Protein AF-A0A1Z5JMY6-F1 (afdb_monomer)

Radius of gyration: 19.1 Å; Cα contacts (8 Å, |Δi|>4): 471; chains: 1; bounding box: 46×42×54 Å

Organism: Fistulifera solaris (NCBI:txid1519565)

Sequence (242 aa):
MSKSNAPPLLALIPPTDLEPHQIATTKEGVPLPTHTFLRPLRTIDELMVYENGAIVWMEEYETLVVIYRRYNTFGPLDIKYLKFFQLYLQFDEGAVGIRIFGSENGIIDSALHFANVEVSEKRKLTSIMIHYSEHLSFDASHAMHSGLLLDAFSTKRVALNAVTINNVLARVLATRPYSIVLTVPNSTMDFEAFTDHLQGRTASFGSLSLPSSLEDHDMLRLSDHLHLFESIDVTDASSEFM

Structure (mmCIF, N/CA/C/O backbone):
data_AF-A0A1Z5JMY6-F1
#
_entry.id   AF-A0A1Z5JMY6-F1
#
loop_
_atom_site.group_PDB
_atom_site.id
_atom_site.type_symbol
_atom_site.label_atom_id
_atom_site.label_alt_id
_atom_site.label_comp_id
_atom_site.label_asym_id
_atom_site.label_entity_id
_atom_site.label_seq_id
_atom_site.pdbx_PDB_ins_code
_atom_site.Cartn_x
_atom_site.Cartn_y
_atom_site.Cartn_z
_atom_site.occupancy
_atom_site.B_iso_or_equiv
_atom_site.auth_seq_id
_atom_site.auth_comp_id
_atom_site.auth_asym_id
_atom_site.auth_atom_id
_atom_site.pdbx_PDB_model_num
ATOM 1 N N . MET A 1 1 ? 19.953 -24.565 -5.235 1.00 45.81 1 MET A N 1
ATOM 2 C CA . MET A 1 1 ? 18.792 -23.820 -5.769 1.00 45.81 1 MET A CA 1
ATOM 3 C C . MET A 1 1 ? 18.187 -24.630 -6.906 1.00 45.81 1 MET A C 1
ATOM 5 O O . MET A 1 1 ? 18.819 -24.744 -7.950 1.00 45.81 1 MET A O 1
ATOM 9 N N . SER A 1 2 ? 17.035 -25.276 -6.698 1.00 43.34 2 SER A N 1
ATOM 10 C CA . SER A 1 2 ? 16.311 -25.919 -7.802 1.00 43.34 2 SER A CA 1
ATOM 11 C C . SER A 1 2 ? 15.849 -24.828 -8.764 1.00 43.34 2 SER A C 1
ATOM 13 O O . SER A 1 2 ? 15.195 -23.881 -8.325 1.00 43.34 2 SER A O 1
ATOM 15 N N . LYS A 1 3 ? 16.193 -24.931 -10.052 1.00 48.00 3 LYS A N 1
ATOM 16 C CA . LYS A 1 3 ? 15.629 -24.046 -11.076 1.00 48.00 3 LYS A CA 1
ATOM 17 C C . LYS A 1 3 ? 14.113 -24.221 -11.040 1.00 48.00 3 LYS A C 1
ATOM 19 O O . LYS A 1 3 ? 13.615 -25.312 -11.298 1.00 48.00 3 LYS A O 1
ATOM 24 N N . SER A 1 4 ? 13.403 -23.175 -10.628 1.00 59.78 4 SER A N 1
ATOM 25 C CA . SER A 1 4 ? 11.949 -23.140 -10.720 1.00 59.78 4 SER A CA 1
ATOM 26 C C . SER A 1 4 ? 11.568 -23.325 -12.189 1.00 59.78 4 SER A C 1
ATOM 28 O O . SER A 1 4 ? 12.061 -22.594 -13.042 1.00 59.78 4 SER A O 1
ATOM 30 N N . ASN A 1 5 ? 10.717 -24.309 -12.483 1.00 67.44 5 ASN A N 1
ATOM 31 C CA . ASN A 1 5 ? 10.151 -24.521 -13.820 1.00 67.44 5 ASN A CA 1
ATOM 32 C C . ASN A 1 5 ? 9.016 -23.526 -14.137 1.00 67.44 5 ASN A C 1
ATOM 34 O O . ASN A 1 5 ? 8.326 -23.684 -15.143 1.00 67.44 5 ASN A O 1
ATOM 38 N N . ALA A 1 6 ? 8.766 -22.535 -13.274 1.00 68.12 6 ALA A N 1
ATOM 39 C CA . ALA A 1 6 ? 7.771 -21.511 -13.552 1.00 68.12 6 ALA A CA 1
ATOM 40 C C . ALA A 1 6 ? 8.250 -20.604 -14.701 1.00 68.12 6 ALA A C 1
ATOM 42 O O . ALA A 1 6 ? 9.428 -20.235 -14.730 1.00 68.12 6 ALA A O 1
ATOM 43 N N . PRO A 1 7 ? 7.361 -20.219 -15.636 1.00 77.38 7 PRO A N 1
ATOM 44 C CA . PRO A 1 7 ? 7.704 -19.235 -16.653 1.00 77.38 7 PRO A CA 1
ATOM 45 C C . PRO A 1 7 ? 8.139 -17.921 -15.983 1.00 77.38 7 PRO A C 1
ATOM 47 O O . PRO A 1 7 ? 7.588 -17.572 -14.925 1.00 77.38 7 PRO A O 1
ATOM 50 N N . PRO A 1 8 ? 9.109 -17.200 -16.579 1.00 89.62 8 PRO A N 1
ATOM 51 C CA . PRO A 1 8 ? 9.603 -15.942 -16.033 1.00 89.62 8 PRO A CA 1
ATOM 52 C C . PRO A 1 8 ? 8.444 -14.966 -15.824 1.00 89.62 8 PRO A C 1
ATOM 54 O O . PRO A 1 8 ? 7.524 -14.894 -16.637 1.00 89.62 8 PRO A O 1
ATOM 57 N N . LEU A 1 9 ? 8.473 -14.252 -14.701 1.00 95.38 9 LEU A N 1
ATOM 58 C CA . LEU A 1 9 ? 7.431 -13.295 -14.342 1.00 95.38 9 LEU A CA 1
ATOM 59 C C . LEU A 1 9 ? 7.676 -11.920 -14.979 1.00 95.38 9 LEU A C 1
ATOM 61 O O . LEU A 1 9 ? 6.722 -11.261 -15.377 1.00 95.38 9 LEU A O 1
ATOM 65 N N . LEU A 1 10 ? 8.943 -11.521 -15.118 1.00 96.75 10 LEU A N 1
ATOM 66 C CA . LEU A 1 10 ? 9.349 -10.229 -15.667 1.00 96.75 10 LEU A CA 1
ATOM 67 C C . LEU A 1 10 ? 10.186 -10.398 -16.939 1.00 96.75 10 LEU A C 1
ATOM 69 O O . LEU A 1 10 ? 11.016 -11.307 -17.020 1.00 96.75 10 LEU A O 1
ATOM 73 N N . ALA A 1 11 ? 10.010 -9.484 -17.889 1.00 96.81 11 ALA A N 1
ATOM 74 C CA . ALA A 1 11 ? 10.896 -9.290 -19.035 1.00 96.81 11 ALA A CA 1
ATOM 75 C C . ALA A 1 11 ? 11.466 -7.876 -19.034 1.00 96.81 11 ALA A C 1
ATOM 77 O O . ALA A 1 11 ? 10.767 -6.928 -18.691 1.00 96.81 11 ALA A O 1
ATOM 78 N N . LEU A 1 12 ? 12.732 -7.744 -19.430 1.00 97.56 12 LEU A N 1
ATOM 79 C CA . LEU A 1 12 ? 13.377 -6.449 -19.608 1.00 97.56 12 LEU A CA 1
ATOM 80 C C . LEU A 1 12 ? 12.772 -5.729 -20.821 1.00 97.56 12 LEU A C 1
ATOM 82 O O . LEU A 1 12 ? 12.699 -6.320 -21.899 1.00 97.56 12 LEU A O 1
ATOM 86 N N . ILE A 1 13 ? 12.387 -4.466 -20.650 1.00 97.75 13 ILE A N 1
ATOM 87 C CA . ILE A 1 13 ? 11.994 -3.591 -21.757 1.00 97.75 13 ILE A CA 1
ATOM 88 C C . ILE A 1 13 ? 13.280 -3.006 -22.361 1.00 97.75 13 ILE A C 1
ATOM 90 O O . ILE A 1 13 ? 14.107 -2.475 -21.608 1.00 97.75 13 ILE A O 1
ATOM 94 N N . PRO A 1 14 ? 13.506 -3.111 -23.683 1.00 97.81 14 PRO A N 1
ATOM 95 C CA . PRO A 1 14 ? 14.660 -2.485 -24.315 1.00 97.81 14 PRO A CA 1
ATOM 96 C C . PRO A 1 14 ? 14.695 -0.978 -24.017 1.00 97.81 14 PRO A C 1
ATOM 98 O O . PRO A 1 14 ? 13.670 -0.315 -24.155 1.00 97.81 14 PRO A O 1
ATOM 101 N N . PRO A 1 15 ? 15.853 -0.391 -23.659 1.00 96.62 15 PRO A N 1
ATOM 102 C CA . PRO A 1 15 ? 15.926 1.038 -23.347 1.00 96.62 15 PRO A CA 1
ATOM 103 C C . PRO A 1 15 ? 15.479 1.967 -24.483 1.00 96.62 15 PRO A C 1
ATOM 105 O O . PRO A 1 15 ? 15.097 3.101 -24.223 1.00 96.62 15 PRO A O 1
ATOM 108 N N . THR A 1 16 ? 15.536 1.499 -25.732 1.00 97.56 16 THR A N 1
ATOM 109 C CA . THR A 1 16 ? 15.058 2.224 -26.921 1.00 97.56 16 THR A CA 1
ATOM 110 C C . THR A 1 16 ? 13.542 2.335 -27.002 1.00 97.56 16 THR A C 1
ATOM 112 O O . THR A 1 16 ? 13.050 3.181 -27.742 1.00 97.56 16 THR A O 1
ATOM 115 N N . ASP A 1 17 ? 12.831 1.487 -26.263 1.00 97.94 17 ASP A N 1
ATOM 116 C CA . ASP A 1 17 ? 11.375 1.365 -26.304 1.00 97.94 17 ASP A CA 1
ATOM 117 C C . ASP A 1 17 ? 10.731 2.047 -25.083 1.00 97.94 17 ASP A C 1
ATOM 119 O O . ASP A 1 17 ? 9.511 2.054 -24.957 1.00 97.94 17 ASP A O 1
ATOM 123 N N . LEU A 1 18 ? 11.548 2.597 -24.173 1.00 96.94 18 LEU A N 1
ATOM 124 C CA . LEU A 1 18 ? 11.087 3.294 -22.977 1.00 96.94 18 LEU A CA 1
ATOM 125 C C . LEU A 1 18 ? 10.824 4.771 -23.266 1.00 96.94 18 LEU A C 1
ATOM 127 O O . LEU A 1 18 ? 11.709 5.511 -23.703 1.00 96.94 18 LEU A O 1
ATOM 131 N N . GLU A 1 19 ? 9.633 5.224 -22.900 1.00 95.69 19 GLU A N 1
ATOM 132 C CA . GLU A 1 19 ? 9.300 6.641 -22.843 1.00 95.69 19 GLU A CA 1
ATOM 133 C C . GLU A 1 19 ? 9.954 7.311 -21.618 1.00 95.69 19 GLU A C 1
ATOM 135 O O . GLU A 1 19 ? 10.163 6.662 -20.588 1.00 95.69 19 GLU A O 1
ATOM 140 N N . PRO A 1 20 ? 10.231 8.631 -21.641 1.00 93.44 20 PRO A N 1
ATOM 141 C CA . PRO A 1 20 ? 10.943 9.314 -20.554 1.00 93.44 20 PRO A CA 1
ATOM 142 C C . PRO A 1 20 ? 10.326 9.157 -19.158 1.00 93.44 20 PRO A C 1
ATOM 144 O O . PRO A 1 20 ? 11.030 9.259 -18.157 1.00 93.44 20 PRO A O 1
ATOM 147 N N . HIS A 1 21 ? 9.012 8.952 -19.086 1.00 91.56 21 HIS A N 1
ATOM 148 C CA . HIS A 1 21 ? 8.265 8.799 -17.839 1.00 91.56 21 HIS A CA 1
ATOM 149 C C . HIS A 1 21 ? 8.317 7.363 -17.276 1.00 91.56 21 HIS A C 1
ATOM 151 O O . HIS A 1 21 ? 8.017 7.146 -16.106 1.00 91.56 21 HIS A O 1
ATOM 157 N N . GLN A 1 22 ? 8.756 6.398 -18.089 1.00 94.19 22 GLN A N 1
ATOM 158 C CA . GLN A 1 22 ? 8.929 4.989 -17.726 1.00 94.19 22 GLN A CA 1
ATOM 159 C C . GLN A 1 22 ? 10.346 4.697 -17.202 1.00 94.19 22 GLN A C 1
ATOM 161 O O . GLN A 1 22 ? 10.618 3.603 -16.716 1.00 94.19 22 GLN A O 1
ATOM 166 N N . ILE A 1 23 ? 11.266 5.664 -17.300 1.00 93.06 23 ILE A N 1
ATOM 167 C CA . ILE A 1 23 ? 12.673 5.500 -16.924 1.00 93.06 23 ILE A CA 1
ATOM 168 C C . ILE A 1 23 ? 12.879 5.952 -15.475 1.00 93.06 23 ILE A C 1
ATOM 170 O O . ILE A 1 23 ? 12.826 7.142 -15.167 1.00 93.06 23 ILE A O 1
ATOM 174 N N . ALA A 1 24 ? 13.189 5.006 -14.587 1.00 91.00 24 ALA A N 1
ATOM 175 C CA . ALA A 1 24 ? 13.742 5.321 -13.270 1.00 91.00 24 ALA A CA 1
ATOM 176 C C . ALA A 1 24 ? 15.247 5.596 -13.357 1.00 91.00 24 ALA A C 1
ATOM 178 O O . ALA A 1 24 ? 15.975 4.910 -14.079 1.00 91.00 24 ALA A O 1
ATOM 179 N N . THR A 1 25 ? 15.722 6.556 -12.563 1.00 91.00 25 THR A N 1
ATOM 180 C CA . THR A 1 25 ? 17.140 6.918 -12.478 1.00 91.00 25 THR A CA 1
ATOM 181 C C . THR A 1 25 ? 17.665 6.877 -11.044 1.00 91.00 25 THR A C 1
ATOM 183 O O . THR A 1 25 ? 16.929 7.099 -10.079 1.00 91.00 25 THR A O 1
ATOM 186 N N . THR A 1 26 ? 18.961 6.599 -10.888 1.00 87.56 26 THR A N 1
ATOM 187 C CA . THR A 1 26 ? 19.670 6.848 -9.623 1.00 87.56 26 THR A CA 1
ATOM 188 C C . THR A 1 26 ? 19.821 8.354 -9.380 1.00 87.56 26 THR A C 1
ATOM 190 O O . THR A 1 26 ? 19.582 9.157 -10.281 1.00 87.56 26 THR A O 1
ATOM 193 N N . LYS A 1 27 ? 20.281 8.753 -8.187 1.00 84.38 27 LYS A N 1
ATOM 194 C CA . LYS A 1 27 ? 20.602 10.162 -7.878 1.00 84.38 27 LYS A CA 1
ATOM 195 C C . LYS A 1 27 ? 21.640 10.786 -8.803 1.00 84.38 27 LYS A C 1
ATOM 197 O O . LYS A 1 27 ? 21.654 11.996 -8.991 1.00 84.38 27 LYS A O 1
ATOM 202 N N . GLU A 1 28 ? 22.524 9.970 -9.357 1.00 87.44 28 GLU A N 1
ATOM 203 C CA . GLU A 1 28 ? 23.550 10.384 -10.311 1.00 87.44 28 GLU A CA 1
ATOM 204 C C . GLU A 1 28 ? 22.998 10.482 -11.745 1.00 87.44 28 GLU A C 1
ATOM 206 O O . GLU A 1 28 ? 23.751 10.758 -12.676 1.00 87.44 28 GLU A O 1
ATOM 211 N N . GLY A 1 29 ? 21.695 10.241 -11.938 1.00 89.00 29 GLY A N 1
ATOM 212 C CA . GLY A 1 29 ? 21.025 10.278 -13.235 1.00 89.00 29 GLY A CA 1
ATOM 213 C C . GLY A 1 29 ? 21.232 9.021 -14.081 1.00 89.00 29 GLY A C 1
ATOM 214 O O . GLY A 1 29 ? 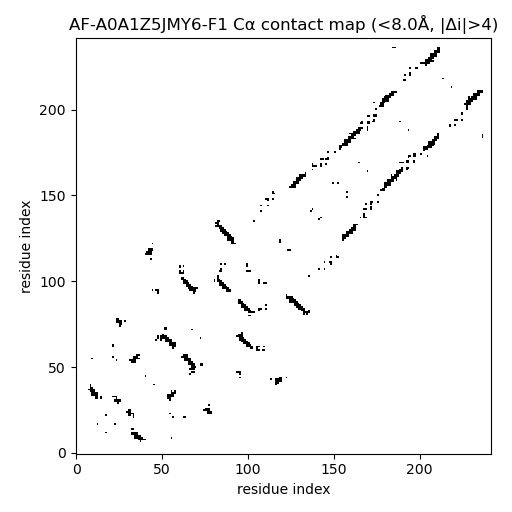20.965 9.051 -15.280 1.00 89.00 29 GLY A O 1
ATOM 215 N N . VAL A 1 30 ? 21.715 7.916 -13.499 1.00 91.12 30 VAL A N 1
ATOM 216 C CA . VAL A 1 30 ? 21.947 6.667 -14.240 1.00 91.12 30 VAL A CA 1
ATOM 217 C C . VAL A 1 30 ? 20.618 5.926 -14.430 1.00 91.12 30 VAL A C 1
ATOM 219 O O . VAL A 1 30 ? 19.978 5.607 -13.426 1.00 91.12 30 VAL A O 1
ATOM 222 N N . PRO A 1 31 ? 20.195 5.614 -15.673 1.00 92.88 31 PRO A N 1
ATOM 223 C CA . PRO A 1 31 ? 18.983 4.838 -15.925 1.00 92.88 31 PRO A CA 1
ATOM 224 C C . PRO A 1 31 ? 19.066 3.432 -15.338 1.00 92.88 31 PRO A C 1
ATOM 226 O O . PRO A 1 31 ? 20.079 2.742 -15.479 1.00 92.88 31 PRO A O 1
ATOM 229 N N . LEU A 1 32 ? 17.978 2.991 -14.715 1.00 92.81 32 LEU A N 1
ATOM 230 C CA . LEU A 1 32 ? 17.850 1.656 -14.149 1.00 92.81 32 LEU A CA 1
ATOM 231 C C . LEU A 1 32 ? 17.035 0.733 -15.076 1.00 92.81 32 LEU A C 1
ATOM 233 O O . LEU A 1 32 ? 16.112 1.196 -15.754 1.00 92.81 32 LEU A O 1
ATOM 237 N N . PRO A 1 33 ? 17.338 -0.581 -15.109 1.00 95.50 33 PRO A N 1
ATOM 238 C CA . PRO A 1 33 ? 16.597 -1.540 -15.925 1.00 95.50 33 PRO A CA 1
ATOM 239 C C . PRO A 1 33 ? 15.107 -1.583 -15.563 1.00 95.50 33 PRO A C 1
ATOM 241 O O . PRO A 1 33 ? 14.750 -1.888 -14.423 1.00 95.50 33 PRO A O 1
ATOM 244 N N . THR A 1 34 ? 14.249 -1.325 -16.549 1.00 96.50 34 THR A N 1
ATOM 245 C CA . THR A 1 34 ? 12.787 -1.337 -16.397 1.00 96.50 34 THR A CA 1
ATOM 246 C C . THR A 1 34 ? 12.204 -2.576 -17.065 1.00 96.50 34 THR A C 1
ATOM 248 O O . THR A 1 34 ? 12.619 -2.969 -18.154 1.00 96.50 34 THR A O 1
ATOM 251 N N . HIS A 1 35 ? 11.262 -3.220 -16.388 1.00 97.81 35 HIS A N 1
ATOM 252 C CA . HIS A 1 35 ? 10.681 -4.492 -16.794 1.00 97.81 35 HIS A CA 1
ATOM 253 C C . HIS A 1 35 ? 9.181 -4.356 -17.047 1.00 97.81 35 HIS A C 1
ATOM 255 O O . HIS A 1 35 ? 8.559 -3.384 -16.638 1.00 97.81 35 HIS A O 1
ATOM 261 N N . THR A 1 36 ? 8.589 -5.373 -17.657 1.00 97.69 36 THR A N 1
ATOM 262 C CA . THR A 1 36 ? 7.138 -5.568 -17.723 1.00 97.69 36 THR A CA 1
ATOM 263 C C . THR A 1 36 ? 6.775 -6.962 -17.216 1.00 97.69 36 THR A C 1
ATOM 265 O O . THR A 1 36 ? 7.606 -7.878 -17.250 1.00 97.69 36 THR A O 1
ATOM 268 N N . PHE A 1 37 ? 5.543 -7.136 -16.742 1.00 97.06 37 PHE A N 1
ATOM 269 C CA . PHE A 1 37 ? 5.018 -8.450 -16.388 1.00 97.06 37 PHE A CA 1
ATOM 270 C C . PHE A 1 37 ? 4.721 -9.264 -17.652 1.00 97.06 37 PHE A C 1
ATOM 272 O O . PHE A 1 37 ? 3.954 -8.851 -18.514 1.00 97.06 37 PHE A O 1
ATOM 279 N N . LEU A 1 38 ? 5.288 -10.468 -17.746 1.00 96.94 38 LEU A N 1
ATOM 280 C CA . LEU A 1 38 ? 4.997 -11.414 -18.834 1.00 96.94 38 LEU A CA 1
ATOM 281 C C . LEU A 1 38 ? 3.668 -12.154 -18.645 1.00 96.94 38 LEU A C 1
ATOM 283 O O . LEU A 1 38 ? 3.163 -12.797 -19.564 1.00 96.94 38 LEU A O 1
ATOM 287 N N . ARG A 1 39 ? 3.143 -12.128 -17.421 1.00 95.38 39 ARG A N 1
ATOM 288 C CA . ARG A 1 39 ? 1.895 -12.764 -17.008 1.00 95.38 39 ARG A CA 1
ATOM 289 C C . ARG A 1 39 ? 1.384 -12.115 -15.719 1.00 95.38 39 ARG A C 1
ATOM 291 O O . ARG A 1 39 ? 2.199 -11.566 -14.977 1.00 95.38 39 ARG A O 1
ATOM 298 N N . PRO A 1 40 ? 0.090 -12.271 -15.395 1.00 95.25 40 PRO A N 1
ATOM 299 C CA . PRO A 1 40 ? -0.425 -11.901 -14.084 1.00 95.25 40 PRO A CA 1
ATOM 300 C C . PRO A 1 40 ? 0.311 -12.619 -12.945 1.00 95.25 40 PRO A C 1
ATOM 302 O O . PRO A 1 40 ? 0.762 -13.771 -13.088 1.00 95.25 40 PRO A O 1
ATOM 305 N N . LEU A 1 41 ? 0.399 -11.935 -11.805 1.00 95.19 41 LEU A N 1
ATOM 306 C CA . LEU A 1 41 ? 0.820 -12.538 -10.547 1.00 95.19 41 LEU A CA 1
ATOM 307 C C . LEU A 1 41 ? -0.203 -13.583 -10.124 1.00 95.19 41 LEU A C 1
ATOM 309 O O . LEU A 1 41 ? -1.406 -13.338 -10.149 1.00 95.19 41 LEU A O 1
ATOM 313 N N . ARG A 1 42 ? 0.282 -14.761 -9.743 1.00 94.88 42 ARG A N 1
ATOM 314 C CA . ARG A 1 42 ? -0.564 -15.793 -9.137 1.00 94.88 42 ARG A CA 1
ATOM 315 C C . ARG A 1 42 ? -0.643 -15.586 -7.643 1.00 94.88 42 ARG A C 1
ATOM 317 O O . ARG A 1 42 ? -1.711 -15.713 -7.066 1.00 94.88 42 ARG A O 1
ATOM 324 N N . THR A 1 43 ? 0.505 -15.288 -7.045 1.00 95.62 43 THR A N 1
ATOM 325 C CA . THR A 1 43 ? 0.606 -14.992 -5.627 1.00 95.62 43 THR A CA 1
ATOM 326 C C . THR A 1 43 ? 1.607 -13.872 -5.393 1.00 95.62 43 THR A C 1
ATOM 328 O O . THR A 1 43 ? 2.569 -13.697 -6.146 1.00 95.62 43 THR A O 1
ATOM 331 N N . ILE A 1 44 ? 1.390 -13.090 -4.342 1.00 94.44 44 ILE A N 1
ATOM 332 C CA . ILE A 1 44 ? 2.191 -11.897 -4.073 1.00 94.44 44 ILE A CA 1
ATOM 333 C C . ILE A 1 44 ? 3.628 -12.253 -3.668 1.00 94.44 44 ILE A C 1
ATOM 335 O O . ILE A 1 44 ? 4.568 -11.500 -3.912 1.00 94.44 44 ILE A O 1
ATOM 339 N N . ASP A 1 45 ? 3.831 -13.450 -3.116 1.00 92.50 45 ASP A N 1
ATOM 340 C CA . ASP A 1 45 ? 5.144 -13.970 -2.749 1.00 92.50 45 ASP A CA 1
ATOM 341 C C . ASP A 1 45 ? 5.990 -14.429 -3.948 1.00 92.50 45 ASP A C 1
ATOM 343 O O . ASP A 1 45 ? 7.194 -14.643 -3.783 1.00 92.50 45 ASP A O 1
ATOM 347 N N . GLU A 1 46 ? 5.433 -14.483 -5.168 1.00 94.56 46 GLU A N 1
ATOM 348 C CA . GLU A 1 46 ? 6.241 -14.610 -6.392 1.00 94.56 46 GLU A CA 1
ATOM 349 C C . GLU A 1 46 ? 7.240 -13.450 -6.532 1.00 94.56 46 GLU A C 1
ATOM 351 O O . GLU A 1 46 ? 8.298 -13.616 -7.139 1.00 94.56 46 GLU A O 1
ATOM 356 N N . LEU A 1 47 ? 6.950 -12.295 -5.922 1.00 94.56 47 LEU A N 1
ATOM 357 C CA . LEU A 1 47 ? 7.819 -11.121 -5.939 1.00 94.56 47 LEU A CA 1
ATOM 358 C C . LEU A 1 47 ? 9.062 -11.257 -5.050 1.00 94.56 47 LEU A C 1
ATOM 360 O O . LEU A 1 47 ? 10.032 -10.522 -5.233 1.00 94.56 47 LEU A O 1
ATOM 364 N N . MET A 1 48 ? 9.087 -12.214 -4.119 1.00 91.12 48 MET A N 1
ATOM 365 C CA . MET A 1 48 ? 10.195 -12.364 -3.165 1.00 91.12 48 MET A CA 1
ATOM 366 C C . MET A 1 48 ? 11.520 -12.768 -3.817 1.00 91.12 48 MET A C 1
ATOM 368 O O . MET A 1 48 ? 12.573 -12.589 -3.209 1.00 91.12 48 MET A O 1
ATOM 372 N N . VAL A 1 49 ? 11.489 -13.304 -5.041 1.00 90.44 49 VAL A N 1
ATOM 373 C CA . VAL A 1 49 ? 12.701 -13.684 -5.787 1.00 90.44 49 VAL A CA 1
ATOM 374 C C . VAL A 1 49 ? 13.513 -12.471 -6.253 1.00 90.44 49 VAL A C 1
ATOM 376 O O . VAL A 1 49 ? 14.696 -12.610 -6.560 1.00 90.44 49 VAL A O 1
ATOM 379 N N . TYR A 1 50 ? 12.908 -11.281 -6.286 1.00 89.69 50 TYR A N 1
ATOM 380 C CA . TYR A 1 50 ? 13.554 -10.033 -6.693 1.00 89.69 50 TYR A CA 1
ATOM 381 C C . TYR A 1 50 ? 14.221 -9.351 -5.495 1.00 89.69 50 TYR A C 1
ATOM 383 O O . TYR A 1 50 ? 13.880 -8.236 -5.109 1.00 89.69 50 TYR A O 1
ATOM 391 N N . GLU A 1 51 ? 15.182 -10.041 -4.876 1.00 80.31 51 GLU A N 1
ATOM 392 C CA . GLU A 1 51 ? 15.827 -9.584 -3.636 1.00 80.31 51 GLU A CA 1
ATOM 393 C C . GLU A 1 51 ? 16.596 -8.272 -3.803 1.00 80.31 51 GLU A C 1
ATOM 395 O O . GLU A 1 51 ? 16.534 -7.419 -2.923 1.00 80.31 51 GLU A O 1
ATOM 400 N N . ASN A 1 52 ? 17.257 -8.099 -4.952 1.00 80.62 52 ASN A N 1
ATOM 401 C CA . ASN A 1 52 ? 17.951 -6.862 -5.347 1.00 80.62 52 ASN A CA 1
ATOM 402 C C . ASN A 1 52 ? 16.990 -5.804 -5.911 1.00 80.62 52 ASN A C 1
ATOM 404 O O . ASN A 1 52 ? 17.417 -4.775 -6.428 1.00 80.62 52 ASN A O 1
ATOM 408 N N . GLY A 1 53 ? 15.698 -6.105 -5.822 1.00 89.31 53 GLY A N 1
ATOM 409 C CA . GLY A 1 53 ? 14.594 -5.350 -6.348 1.00 89.31 53 GLY A CA 1
ATOM 410 C C . GLY A 1 53 ? 14.422 -5.432 -7.862 1.00 89.31 53 GLY A C 1
ATOM 411 O O . GLY A 1 53 ? 15.268 -5.941 -8.598 1.00 89.31 53 GLY A O 1
ATOM 412 N N . ALA A 1 54 ? 13.285 -4.925 -8.324 1.00 94.12 54 ALA A N 1
ATOM 413 C CA . ALA A 1 54 ? 12.961 -4.772 -9.734 1.00 94.12 54 ALA A CA 1
ATOM 414 C C . ALA A 1 54 ? 12.145 -3.496 -9.944 1.00 94.12 54 ALA A C 1
ATOM 416 O O . ALA A 1 54 ? 11.320 -3.141 -9.105 1.00 94.12 54 ALA A O 1
ATOM 417 N N . ILE A 1 55 ? 12.364 -2.831 -11.075 1.00 95.44 55 ILE A N 1
ATOM 418 C CA . ILE A 1 55 ? 11.513 -1.737 -11.543 1.00 95.44 55 ILE A CA 1
ATOM 419 C C . ILE A 1 55 ? 10.637 -2.295 -12.653 1.00 95.44 55 ILE A C 1
ATOM 421 O O . ILE A 1 55 ? 11.152 -2.891 -13.601 1.00 95.44 55 ILE A O 1
ATOM 425 N N . VAL A 1 56 ? 9.329 -2.124 -12.516 1.00 97.31 56 VAL A N 1
ATOM 426 C CA . VAL A 1 56 ? 8.314 -2.664 -13.413 1.00 97.31 56 VAL A CA 1
ATOM 427 C C . VAL A 1 56 ? 7.413 -1.532 -13.878 1.00 97.31 56 VAL A C 1
ATOM 429 O O . VAL A 1 56 ? 6.841 -0.818 -13.063 1.00 97.31 56 VAL A O 1
ATOM 432 N N . TRP A 1 57 ? 7.278 -1.378 -15.185 1.00 97.62 57 TRP A N 1
ATOM 433 C CA . TRP A 1 57 ? 6.273 -0.524 -15.789 1.00 97.62 57 TRP A CA 1
ATOM 434 C C . TRP A 1 57 ? 4.962 -1.304 -15.942 1.00 97.62 57 TRP A C 1
ATOM 436 O O . TRP A 1 57 ? 4.937 -2.388 -16.536 1.00 97.62 57 TRP A O 1
ATOM 446 N N . MET A 1 58 ? 3.881 -0.765 -15.382 1.00 97.38 58 MET A N 1
ATOM 447 C CA . MET A 1 58 ? 2.530 -1.310 -15.487 1.00 97.38 58 MET A CA 1
ATOM 448 C C . MET A 1 58 ? 1.718 -0.454 -16.455 1.00 97.38 58 MET A C 1
ATOM 450 O O . MET A 1 58 ? 1.134 0.549 -16.052 1.00 97.38 58 MET A O 1
ATOM 454 N N . GLU A 1 59 ? 1.684 -0.879 -17.720 1.00 96.44 59 GLU A N 1
ATOM 455 C CA . GLU A 1 59 ? 1.017 -0.171 -18.823 1.00 96.44 59 GLU A CA 1
ATOM 456 C C . GLU A 1 59 ? -0.453 0.154 -18.519 1.00 96.44 59 GLU A C 1
ATOM 458 O O . GLU A 1 59 ? -0.878 1.285 -18.706 1.00 96.44 59 GLU A O 1
ATOM 463 N N . GLU A 1 60 ? -1.212 -0.812 -17.987 1.00 96.50 60 GLU A N 1
ATOM 464 C CA . GLU A 1 60 ? -2.653 -0.669 -17.710 1.00 96.50 60 GLU A CA 1
ATOM 465 C C . GLU A 1 60 ? -2.980 0.494 -16.762 1.00 96.50 60 GLU A C 1
ATOM 467 O O . GLU A 1 60 ? -4.022 1.129 -16.900 1.00 96.50 60 GLU A O 1
ATOM 472 N N . TYR A 1 61 ? -2.081 0.779 -15.819 1.00 95.88 61 TYR A N 1
ATOM 473 C CA . TYR A 1 61 ? -2.270 1.805 -14.791 1.00 95.88 61 TYR A CA 1
ATOM 474 C C . TYR A 1 61 ? -1.373 3.029 -15.011 1.00 95.88 61 TYR A C 1
ATOM 476 O O . TYR A 1 61 ? -1.394 3.955 -14.203 1.00 95.88 61 TYR A O 1
ATOM 484 N N . GLU A 1 62 ? -0.546 3.014 -16.062 1.00 95.62 62 GLU A N 1
ATOM 485 C CA . GLU A 1 62 ? 0.493 4.013 -16.333 1.00 95.62 62 GLU A CA 1
ATOM 486 C C . GLU A 1 62 ? 1.367 4.308 -15.097 1.00 95.62 62 GLU A C 1
ATOM 488 O O . GLU A 1 62 ? 1.629 5.462 -14.739 1.00 95.62 62 GLU A O 1
ATOM 493 N N . THR A 1 63 ? 1.805 3.251 -14.403 1.00 95.81 63 THR A N 1
ATOM 494 C CA . THR A 1 63 ? 2.612 3.379 -13.179 1.00 95.81 63 THR A CA 1
ATOM 495 C C . THR A 1 63 ? 3.966 2.702 -13.272 1.00 95.81 63 THR A C 1
ATOM 497 O O . THR A 1 63 ? 4.141 1.656 -13.899 1.00 95.81 63 THR A O 1
ATOM 500 N N . LEU A 1 64 ? 4.929 3.285 -12.562 1.00 96.00 64 LEU A N 1
ATOM 501 C CA . LEU A 1 64 ? 6.232 2.693 -12.320 1.00 96.00 64 LEU A CA 1
ATOM 502 C C . LEU A 1 64 ? 6.253 2.083 -10.916 1.00 96.00 64 LEU A C 1
ATOM 504 O O . LEU A 1 64 ? 6.046 2.774 -9.919 1.00 96.00 64 LEU A O 1
ATOM 508 N N . VAL A 1 65 ? 6.515 0.785 -10.832 1.00 95.81 65 VAL A N 1
ATOM 509 C CA . VAL A 1 65 ? 6.480 0.008 -9.594 1.00 95.81 65 VAL A CA 1
ATOM 510 C C . VAL A 1 65 ? 7.869 -0.499 -9.251 1.00 95.81 65 VAL A C 1
ATOM 512 O O . VAL A 1 65 ? 8.523 -1.174 -10.037 1.00 95.81 65 VAL A O 1
ATOM 515 N N . VAL A 1 66 ? 8.311 -0.202 -8.039 1.00 94.12 66 VAL A N 1
ATOM 516 C CA . VAL A 1 66 ? 9.576 -0.654 -7.474 1.00 94.12 66 VAL A CA 1
ATOM 517 C C . VAL A 1 66 ? 9.285 -1.748 -6.460 1.00 94.12 66 VAL A C 1
ATOM 519 O O . VAL A 1 66 ? 8.686 -1.503 -5.415 1.00 94.12 66 VAL A O 1
ATOM 522 N N . ILE A 1 67 ? 9.737 -2.954 -6.765 1.00 94.56 67 ILE A N 1
ATOM 523 C CA . ILE A 1 67 ? 9.605 -4.144 -5.925 1.00 94.56 67 ILE A CA 1
ATOM 524 C C . ILE A 1 67 ? 10.925 -4.339 -5.190 1.00 94.56 67 ILE A C 1
ATOM 526 O O . ILE A 1 67 ? 11.980 -4.211 -5.806 1.00 94.56 67 ILE A O 1
ATOM 530 N N . TYR A 1 68 ? 10.897 -4.648 -3.897 1.00 90.50 68 TYR A N 1
ATOM 531 C CA . TYR A 1 68 ? 12.100 -4.867 -3.097 1.00 90.50 68 TYR A CA 1
ATOM 532 C C . TYR A 1 68 ? 11.841 -5.765 -1.884 1.00 90.50 68 TYR A C 1
ATOM 534 O O . TYR A 1 68 ? 10.726 -5.839 -1.384 1.00 90.50 68 TYR A O 1
ATOM 542 N N . ARG A 1 69 ? 12.870 -6.449 -1.366 1.00 83.88 69 ARG A N 1
ATOM 543 C CA . ARG A 1 69 ? 12.724 -7.354 -0.204 1.00 83.88 69 ARG A CA 1
ATOM 544 C C . ARG A 1 69 ? 13.003 -6.683 1.143 1.00 83.88 69 ARG A C 1
ATOM 546 O O . ARG A 1 69 ? 12.439 -7.075 2.159 1.00 83.88 69 ARG A O 1
ATOM 553 N N . ARG A 1 70 ? 13.908 -5.704 1.173 1.00 71.25 70 ARG A N 1
ATOM 554 C CA . ARG A 1 70 ? 14.313 -4.982 2.390 1.00 71.25 70 ARG A CA 1
ATOM 555 C C . ARG A 1 70 ? 14.260 -3.489 2.148 1.00 71.25 70 ARG A C 1
ATOM 557 O O . ARG A 1 70 ? 14.595 -3.048 1.049 1.00 71.25 70 ARG A O 1
ATOM 564 N N . TYR A 1 71 ? 13.897 -2.727 3.179 1.00 62.91 71 TYR A N 1
ATOM 565 C CA . TYR A 1 71 ? 14.021 -1.274 3.145 1.00 62.91 71 TYR A CA 1
ATOM 566 C C . TYR A 1 71 ? 15.391 -0.886 2.570 1.00 62.91 71 TYR A C 1
ATOM 568 O O . TYR A 1 71 ? 16.422 -1.413 2.986 1.00 62.91 71 TYR A O 1
ATOM 576 N N . ASN A 1 72 ? 15.375 0.041 1.607 1.00 58.25 72 ASN A N 1
ATOM 577 C CA . ASN A 1 72 ? 16.561 0.716 1.075 1.00 58.25 72 ASN A CA 1
ATOM 578 C C . ASN A 1 72 ? 17.411 -0.030 0.019 1.00 58.25 72 ASN A C 1
ATOM 580 O O . ASN A 1 72 ? 18.558 0.352 -0.202 1.00 58.25 72 ASN A O 1
ATOM 584 N N . THR A 1 73 ? 16.885 -1.045 -0.681 1.00 58.56 73 THR A N 1
ATOM 585 C CA . THR A 1 73 ? 17.691 -1.790 -1.682 1.00 58.56 73 THR A CA 1
ATOM 586 C C . THR A 1 73 ? 18.121 -0.953 -2.891 1.00 58.56 73 THR A C 1
ATOM 588 O O . THR A 1 73 ? 19.167 -1.223 -3.468 1.00 58.56 73 THR A O 1
ATOM 591 N N . PHE A 1 74 ? 17.362 0.087 -3.243 1.00 57.09 74 PHE A N 1
ATOM 592 C CA . PHE A 1 74 ? 17.666 0.957 -4.386 1.00 57.09 74 PHE A CA 1
ATOM 593 C C . PHE A 1 74 ? 18.343 2.281 -4.023 1.00 57.09 74 PHE A C 1
ATOM 595 O O . PHE A 1 74 ? 18.553 3.127 -4.890 1.00 57.09 74 PHE A O 1
ATOM 602 N N . GLY A 1 75 ? 18.672 2.490 -2.746 1.00 60.03 75 GLY A N 1
ATOM 603 C CA . GLY A 1 75 ? 18.930 3.838 -2.262 1.00 60.03 75 GLY A CA 1
ATOM 604 C C . GLY A 1 75 ? 17.749 4.780 -2.567 1.00 60.03 75 GLY A C 1
ATOM 605 O O . GLY A 1 75 ? 16.655 4.353 -2.952 1.00 60.03 75 GLY A O 1
ATOM 606 N N . PRO A 1 76 ? 17.927 6.085 -2.359 1.00 61.41 76 PRO A N 1
ATOM 607 C CA . PRO A 1 76 ? 16.938 7.072 -2.761 1.00 61.41 76 PRO A CA 1
ATOM 608 C C . PRO A 1 76 ? 16.910 7.162 -4.293 1.00 61.41 76 PRO A C 1
ATOM 610 O O . PRO A 1 76 ? 17.850 7.661 -4.901 1.00 61.41 76 PRO A O 1
ATOM 613 N N . LEU A 1 77 ? 15.844 6.656 -4.906 1.00 70.31 77 LEU A N 1
ATOM 614 C CA . LEU A 1 77 ? 15.611 6.795 -6.340 1.00 70.31 77 LEU A CA 1
ATOM 615 C C . LEU A 1 77 ? 15.293 8.259 -6.660 1.00 70.31 77 LEU A C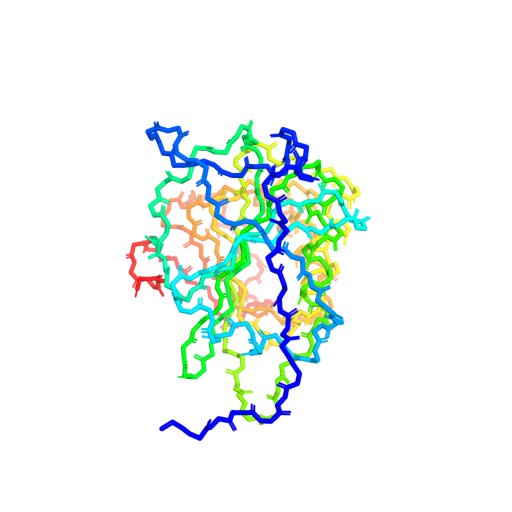 1
ATOM 617 O O . LEU A 1 77 ? 14.456 8.861 -5.985 1.00 70.31 77 LEU A O 1
ATOM 621 N N . ASP A 1 78 ? 15.952 8.818 -7.675 1.00 68.88 78 ASP A N 1
ATOM 622 C CA . ASP A 1 78 ? 15.563 10.111 -8.234 1.00 68.88 78 ASP A CA 1
ATOM 623 C C . ASP A 1 78 ? 14.486 9.847 -9.278 1.00 68.88 78 ASP A C 1
ATOM 625 O O . ASP A 1 78 ? 14.750 9.611 -10.458 1.00 68.88 78 ASP A O 1
ATOM 629 N N . ILE A 1 79 ? 13.257 9.748 -8.788 1.00 64.31 79 ILE A N 1
ATOM 630 C CA . ILE A 1 79 ? 12.080 9.587 -9.621 1.00 64.31 79 ILE A CA 1
ATOM 631 C C . ILE A 1 79 ? 11.385 10.942 -9.636 1.00 64.31 79 ILE A C 1
ATOM 633 O O . ILE A 1 79 ? 11.040 11.481 -8.589 1.00 64.31 79 ILE A O 1
ATOM 637 N N . LYS A 1 80 ? 11.138 11.480 -10.837 1.00 62.03 80 LYS A N 1
ATOM 638 C CA . LYS A 1 80 ? 10.478 12.786 -11.039 1.00 62.03 80 LYS A CA 1
ATOM 639 C C . LYS A 1 80 ? 9.077 12.887 -10.411 1.00 62.03 80 LYS A C 1
ATOM 641 O O . LYS A 1 80 ? 8.508 13.975 -10.354 1.00 62.03 80 LYS A O 1
ATOM 646 N N . TYR A 1 81 ? 8.512 11.771 -9.958 1.00 62.38 81 TYR A N 1
ATOM 647 C CA . TYR A 1 81 ? 7.241 11.711 -9.251 1.00 62.38 81 TYR A CA 1
ATOM 648 C C . TYR A 1 81 ? 7.432 12.009 -7.761 1.00 62.38 81 TYR A C 1
ATOM 650 O O . TYR A 1 81 ? 7.979 11.205 -7.012 1.00 62.38 81 TYR A O 1
ATOM 658 N N . LEU A 1 82 ? 6.908 13.158 -7.324 1.00 67.75 82 LEU A N 1
ATOM 659 C CA . LEU A 1 82 ? 6.851 13.542 -5.906 1.00 67.75 82 LEU A CA 1
ATOM 660 C C . LEU A 1 82 ? 5.841 12.707 -5.101 1.00 67.75 82 LEU A C 1
ATOM 662 O O . LEU A 1 82 ? 5.904 12.686 -3.873 1.00 67.75 82 LEU A O 1
ATOM 666 N N . LYS A 1 83 ? 4.899 12.042 -5.782 1.00 84.00 83 LYS A N 1
ATOM 667 C CA . LYS A 1 83 ? 3.838 11.250 -5.158 1.00 84.00 83 LYS A CA 1
ATOM 668 C C . LYS A 1 83 ? 4.120 9.767 -5.312 1.00 84.00 83 LYS A C 1
ATOM 670 O O . LYS A 1 83 ? 4.431 9.302 -6.409 1.00 84.00 83 LYS A O 1
ATOM 675 N N . PHE A 1 84 ? 3.984 9.037 -4.214 1.00 88.88 84 PHE A N 1
ATOM 676 C CA . PHE A 1 84 ? 4.088 7.589 -4.225 1.00 88.88 84 PHE A CA 1
ATOM 677 C C . PHE A 1 84 ? 3.207 6.952 -3.158 1.00 88.88 84 PHE A C 1
ATOM 679 O O . PHE A 1 84 ? 2.935 7.533 -2.106 1.00 88.88 84 PHE A O 1
ATOM 686 N N . PHE A 1 85 ? 2.823 5.715 -3.432 1.00 90.88 85 PHE A N 1
ATOM 687 C CA . PHE A 1 85 ? 2.245 4.798 -2.463 1.00 90.88 85 PHE A CA 1
ATOM 688 C C . PHE A 1 85 ? 3.242 3.688 -2.185 1.00 90.88 85 PHE A C 1
ATOM 690 O O . PHE A 1 85 ? 3.974 3.260 -3.078 1.00 90.88 85 PHE A O 1
ATOM 697 N N . GLN A 1 86 ? 3.288 3.208 -0.954 1.00 91.56 86 GLN A N 1
ATOM 698 C CA . GLN A 1 86 ? 4.119 2.080 -0.593 1.00 91.56 86 GLN A CA 1
ATOM 699 C C . GLN A 1 86 ? 3.316 1.070 0.218 1.00 91.56 86 GLN A C 1
ATOM 701 O O . GLN A 1 86 ? 2.721 1.403 1.239 1.00 91.56 86 GLN A O 1
ATOM 706 N N . LEU A 1 87 ? 3.373 -0.177 -0.232 1.00 92.50 87 LEU A N 1
ATOM 707 C CA . LEU A 1 87 ? 2.845 -1.351 0.436 1.00 92.50 87 LEU A CA 1
ATOM 708 C C . LEU A 1 87 ? 4.015 -2.225 0.870 1.00 92.50 87 LEU A C 1
ATOM 710 O O . LEU A 1 87 ? 4.844 -2.616 0.052 1.00 92.50 87 LEU A O 1
ATOM 714 N N . TYR A 1 88 ? 4.094 -2.539 2.152 1.00 92.31 88 TYR A N 1
ATOM 715 C CA . TYR A 1 88 ? 5.079 -3.460 2.694 1.00 92.31 88 TYR A CA 1
ATOM 716 C C . TYR A 1 88 ? 4.359 -4.630 3.353 1.00 92.31 88 TYR A C 1
ATOM 718 O O . TYR A 1 88 ? 3.616 -4.458 4.315 1.00 92.31 88 TYR A O 1
ATOM 726 N N . LEU A 1 89 ? 4.562 -5.818 2.798 1.00 92.69 89 LEU A N 1
ATOM 727 C CA . LEU A 1 89 ? 3.909 -7.062 3.174 1.00 92.69 89 LEU A CA 1
ATOM 728 C C . LEU A 1 89 ? 4.915 -7.927 3.927 1.00 92.69 89 LEU A C 1
ATOM 730 O O . LEU A 1 89 ? 5.903 -8.380 3.344 1.00 92.69 89 LEU A O 1
ATOM 734 N N . GLN A 1 90 ? 4.671 -8.159 5.213 1.00 92.12 90 GLN A N 1
ATOM 735 C CA . GLN A 1 90 ? 5.526 -8.983 6.058 1.00 92.12 90 GLN A CA 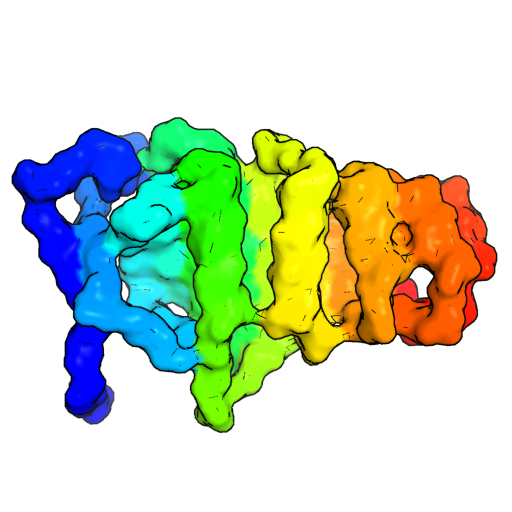1
ATOM 736 C C . GLN A 1 90 ? 4.990 -10.413 6.119 1.00 92.12 90 GLN A C 1
ATOM 738 O O . GLN A 1 90 ? 3.846 -10.656 6.497 1.00 92.12 90 GLN A O 1
ATOM 743 N N . PHE A 1 91 ? 5.844 -11.374 5.801 1.00 91.56 91 PHE A N 1
ATOM 744 C CA . PHE A 1 91 ? 5.569 -12.799 5.928 1.00 91.56 91 PHE A CA 1
ATOM 745 C C . PHE A 1 91 ? 6.339 -13.379 7.117 1.00 91.56 91 PHE A C 1
ATOM 747 O O . PHE A 1 91 ? 7.244 -12.750 7.675 1.00 91.56 91 PHE A O 1
ATOM 754 N N . ASP A 1 92 ? 5.985 -14.602 7.490 1.00 91.50 92 ASP A N 1
ATOM 755 C CA . ASP A 1 92 ? 6.775 -15.455 8.382 1.00 91.50 92 ASP A CA 1
ATOM 756 C C . ASP A 1 92 ? 8.248 -15.576 7.950 1.00 91.50 92 ASP A C 1
ATOM 758 O O . ASP A 1 92 ? 9.144 -15.512 8.789 1.00 91.50 92 ASP A O 1
ATOM 762 N N . GLU A 1 93 ? 8.512 -15.679 6.645 1.00 88.69 93 GLU A N 1
ATOM 763 C CA . GLU A 1 93 ? 9.857 -15.879 6.092 1.00 88.69 93 GLU A CA 1
ATOM 764 C C . GLU A 1 93 ? 10.305 -14.779 5.112 1.00 88.69 93 GLU A C 1
ATOM 766 O O . GLU A 1 93 ? 10.788 -15.040 4.003 1.00 88.69 93 GLU A O 1
ATOM 771 N N . GLY A 1 94 ? 10.190 -13.519 5.525 1.00 90.62 94 GLY A N 1
ATOM 772 C CA . GLY A 1 94 ? 10.693 -12.357 4.786 1.00 90.62 94 GLY A CA 1
ATOM 773 C C . GLY A 1 94 ? 9.604 -11.337 4.493 1.00 90.62 94 GLY A C 1
ATOM 774 O O . GLY A 1 94 ? 8.550 -11.363 5.111 1.00 90.62 94 GLY A O 1
ATOM 775 N N . ALA A 1 95 ? 9.863 -10.428 3.560 1.00 92.31 95 ALA A N 1
ATOM 776 C CA . ALA A 1 95 ? 8.923 -9.369 3.224 1.00 92.31 95 ALA A CA 1
ATOM 777 C C . ALA A 1 95 ? 8.977 -9.007 1.741 1.00 92.31 95 ALA A C 1
ATOM 779 O O . ALA A 1 95 ? 9.961 -9.299 1.056 1.00 92.31 95 ALA A O 1
ATOM 780 N N . VAL A 1 96 ? 7.917 -8.357 1.270 1.00 93.62 96 VAL A N 1
ATOM 781 C CA . VAL A 1 96 ? 7.842 -7.719 -0.044 1.00 93.62 96 VAL A CA 1
ATOM 782 C C . VAL A 1 96 ? 7.438 -6.268 0.165 1.00 93.62 96 VAL A C 1
ATOM 784 O O . VAL A 1 96 ? 6.350 -5.980 0.650 1.00 93.62 96 VAL A O 1
ATOM 787 N N . GLY A 1 97 ? 8.321 -5.355 -0.204 1.00 93.69 97 GLY A N 1
ATOM 788 C CA . GLY A 1 97 ? 8.031 -3.946 -0.382 1.00 93.69 97 GLY A CA 1
ATOM 789 C C . GLY A 1 97 ? 7.688 -3.653 -1.836 1.00 93.69 97 GLY A C 1
ATOM 790 O O . GLY A 1 97 ? 8.349 -4.131 -2.756 1.00 93.69 97 GLY A O 1
ATOM 791 N N . ILE A 1 98 ? 6.650 -2.858 -2.030 1.00 95.12 98 ILE A N 1
ATOM 792 C CA . ILE A 1 98 ? 6.151 -2.408 -3.321 1.00 95.12 98 ILE A CA 1
ATOM 793 C C . ILE A 1 98 ? 5.966 -0.906 -3.193 1.00 95.12 98 ILE A C 1
ATOM 795 O O . ILE A 1 98 ? 5.207 -0.446 -2.344 1.00 95.12 98 ILE A O 1
ATOM 799 N N . ARG A 1 99 ? 6.668 -0.131 -4.010 1.00 93.50 99 ARG A N 1
ATOM 800 C CA . ARG A 1 99 ? 6.511 1.320 -4.084 1.00 93.50 99 ARG A CA 1
ATOM 801 C C . ARG A 1 99 ? 6.031 1.701 -5.473 1.00 93.50 99 ARG A C 1
ATOM 803 O O . ARG A 1 99 ? 6.635 1.296 -6.455 1.00 93.50 99 ARG A O 1
ATOM 810 N N . ILE A 1 100 ? 4.953 2.460 -5.544 1.00 94.44 100 ILE A N 1
ATOM 811 C CA . ILE A 1 100 ? 4.194 2.739 -6.759 1.00 94.44 100 ILE A CA 1
ATOM 812 C C . ILE A 1 100 ? 4.257 4.239 -7.027 1.00 94.44 100 ILE A C 1
ATOM 814 O O . ILE A 1 100 ? 3.943 5.038 -6.144 1.00 94.44 100 ILE A O 1
ATOM 818 N N . PHE A 1 101 ? 4.653 4.603 -8.241 1.00 92.94 101 PHE A N 1
ATOM 819 C CA . PHE A 1 101 ? 4.772 5.974 -8.725 1.00 92.94 101 PHE A CA 1
ATOM 820 C C . PHE A 1 101 ? 3.899 6.161 -9.968 1.00 92.94 101 PHE A C 1
ATOM 822 O O . PHE A 1 101 ? 3.802 5.255 -10.793 1.00 92.94 101 PHE A O 1
ATOM 829 N N . GLY A 1 102 ? 3.299 7.338 -10.128 1.00 91.75 102 GLY A N 1
ATOM 830 C CA . GLY A 1 102 ? 2.444 7.648 -11.273 1.00 91.75 102 GLY A CA 1
ATOM 831 C C . GLY A 1 102 ? 1.450 8.766 -10.974 1.00 91.75 102 GLY A C 1
ATOM 832 O O . GLY A 1 102 ? 1.678 9.597 -10.089 1.00 91.75 102 GLY A O 1
ATOM 833 N N . SER A 1 103 ? 0.346 8.786 -11.722 1.00 90.12 103 SER A N 1
ATOM 834 C CA . SER A 1 103 ? -0.822 9.611 -11.394 1.00 90.12 103 SER A CA 1
ATOM 835 C C . SER A 1 103 ? -1.503 9.100 -10.116 1.00 90.12 103 SER A C 1
ATOM 837 O O . SER A 1 103 ? -1.318 7.948 -9.739 1.00 90.12 103 SER A O 1
ATOM 839 N N . GLU A 1 104 ? -2.297 9.931 -9.435 1.00 87.50 104 GLU A N 1
ATOM 840 C CA . GLU A 1 104 ? -2.989 9.501 -8.205 1.00 87.50 104 GLU A CA 1
ATOM 841 C C . GLU A 1 104 ? -3.906 8.297 -8.454 1.00 87.50 104 GLU A C 1
ATOM 843 O O . GLU A 1 104 ? -3.804 7.301 -7.742 1.00 87.50 104 GLU A O 1
ATOM 848 N N . ASN A 1 105 ? -4.718 8.344 -9.515 1.00 88.25 105 ASN A N 1
ATOM 849 C CA . ASN A 1 105 ? -5.591 7.229 -9.891 1.00 88.25 105 ASN A CA 1
ATOM 850 C C . ASN A 1 105 ? -4.784 5.971 -10.238 1.00 88.25 105 ASN A C 1
ATOM 852 O O . ASN A 1 105 ? -5.052 4.912 -9.684 1.00 88.25 105 ASN A O 1
ATOM 856 N N . GLY A 1 106 ? -3.741 6.097 -11.068 1.00 92.44 106 GLY A N 1
ATOM 857 C CA . GLY A 1 106 ? -2.895 4.957 -11.430 1.00 92.44 106 GLY A CA 1
ATOM 858 C C . GLY A 1 106 ? -2.214 4.330 -10.212 1.00 92.44 106 GLY A C 1
ATOM 859 O O . GLY A 1 106 ? -2.152 3.111 -10.084 1.00 92.44 106 GLY A O 1
ATOM 860 N N . ILE A 1 107 ? -1.747 5.155 -9.268 1.00 91.94 107 ILE A N 1
ATOM 861 C CA . ILE A 1 107 ? -1.154 4.687 -8.011 1.00 91.94 107 ILE A CA 1
ATOM 862 C C . ILE A 1 107 ? -2.157 3.849 -7.208 1.00 91.94 107 ILE A C 1
ATOM 864 O O . ILE A 1 107 ? -1.795 2.787 -6.698 1.00 91.94 107 ILE A O 1
ATOM 868 N N . ILE A 1 108 ? -3.395 4.323 -7.081 1.00 89.56 108 ILE A N 1
ATOM 869 C CA . ILE A 1 108 ? -4.458 3.649 -6.328 1.00 89.56 108 ILE A CA 1
ATOM 870 C C . ILE A 1 108 ? -4.869 2.342 -7.000 1.00 89.56 108 ILE A C 1
ATOM 872 O O . ILE A 1 108 ? -4.962 1.317 -6.324 1.00 89.56 108 ILE A O 1
ATOM 876 N N . ASP A 1 109 ? -5.083 2.365 -8.313 1.00 92.69 109 ASP A N 1
ATOM 877 C CA . ASP A 1 109 ? -5.493 1.188 -9.077 1.00 92.69 109 ASP A CA 1
ATOM 878 C C . ASP A 1 109 ? -4.409 0.107 -9.018 1.00 92.69 109 ASP A C 1
ATOM 880 O O . ASP A 1 109 ? -4.700 -1.052 -8.712 1.00 92.69 109 ASP A O 1
ATOM 884 N N . SER A 1 110 ? -3.136 0.490 -9.154 1.00 95.44 110 SER A N 1
ATOM 885 C CA . SER A 1 110 ? -2.001 -0.410 -8.933 1.00 95.44 110 SER A CA 1
ATOM 886 C C . SER A 1 110 ? -1.929 -0.924 -7.492 1.00 95.44 110 SER A C 1
ATOM 888 O O . SER A 1 110 ? -1.646 -2.101 -7.269 1.00 95.44 110 SER A O 1
ATOM 890 N N . ALA A 1 111 ? -2.188 -0.085 -6.486 1.00 93.81 111 ALA A N 1
ATOM 891 C CA . ALA A 1 111 ? -2.203 -0.518 -5.088 1.00 93.81 111 ALA A CA 1
ATOM 892 C C . ALA A 1 111 ? -3.283 -1.580 -4.839 1.00 93.81 111 ALA A C 1
ATOM 894 O O . ALA A 1 111 ? -3.011 -2.601 -4.203 1.00 93.81 111 ALA A O 1
ATOM 895 N N . LEU A 1 112 ? -4.486 -1.367 -5.377 1.00 92.69 112 LEU A N 1
ATOM 896 C CA . LEU A 1 112 ? -5.588 -2.321 -5.306 1.00 92.69 112 LEU A CA 1
ATOM 897 C C . LEU A 1 112 ? -5.301 -3.590 -6.097 1.00 92.69 112 LEU A C 1
ATOM 899 O O . LEU A 1 112 ? -5.646 -4.675 -5.628 1.00 92.69 112 LEU A O 1
ATOM 903 N N . HIS A 1 113 ? -4.638 -3.480 -7.248 1.00 94.81 113 HIS A N 1
ATOM 904 C CA . HIS A 1 113 ? -4.160 -4.636 -7.993 1.00 94.81 113 HIS A CA 1
ATOM 905 C C . HIS A 1 113 ? -3.318 -5.536 -7.083 1.00 94.81 113 HIS A C 1
ATOM 907 O O . HIS A 1 113 ? -3.664 -6.700 -6.903 1.00 94.81 113 HIS A O 1
ATOM 913 N N . PHE A 1 114 ? -2.279 -4.998 -6.431 1.00 95.50 114 PHE A N 1
ATOM 914 C CA . PHE A 1 114 ? -1.419 -5.787 -5.538 1.00 95.50 114 PHE A CA 1
ATOM 915 C C . PHE A 1 114 ? -2.123 -6.272 -4.270 1.00 95.50 114 PHE A C 1
ATOM 917 O O . PHE A 1 114 ? -1.830 -7.374 -3.811 1.00 95.50 114 PHE A O 1
ATOM 924 N N . ALA A 1 115 ? -3.043 -5.488 -3.705 1.00 92.06 115 ALA A N 1
ATOM 925 C CA . ALA A 1 115 ? -3.786 -5.890 -2.512 1.00 92.06 115 ALA A CA 1
ATOM 926 C C . ALA A 1 115 ? -4.733 -7.071 -2.760 1.00 92.06 115 ALA A C 1
ATOM 928 O O . ALA A 1 115 ? -4.973 -7.860 -1.850 1.00 92.06 115 ALA A O 1
ATOM 929 N N . ASN A 1 116 ? -5.226 -7.217 -3.992 1.00 92.38 116 ASN A N 1
ATOM 930 C CA . ASN A 1 116 ? -6.084 -8.328 -4.395 1.00 92.38 116 ASN A CA 1
ATOM 931 C C . ASN A 1 116 ? -5.308 -9.574 -4.856 1.00 92.38 116 ASN A C 1
ATOM 933 O O . ASN A 1 116 ? -5.927 -10.604 -5.124 1.00 92.38 116 ASN A O 1
ATOM 937 N N . VAL A 1 117 ? -3.974 -9.518 -4.957 1.00 93.62 117 VAL A N 1
ATOM 938 C CA . VAL A 1 117 ? -3.175 -10.712 -5.262 1.00 93.62 117 VAL A CA 1
ATOM 939 C C . VAL A 1 117 ? -3.118 -11.612 -4.029 1.00 93.62 117 VAL A C 1
ATOM 941 O O . VAL A 1 117 ? -2.708 -11.195 -2.946 1.00 93.62 117 VAL A O 1
ATOM 944 N N . GLU A 1 118 ? -3.481 -12.881 -4.208 1.00 93.50 118 GLU A N 1
ATOM 945 C CA . GLU A 1 118 ? -3.490 -13.865 -3.128 1.00 93.50 118 GLU A CA 1
ATOM 946 C C . GLU A 1 118 ? -2.088 -14.123 -2.547 1.00 93.50 118 GLU A C 1
ATOM 948 O O . GLU A 1 118 ? -1.052 -13.973 -3.199 1.00 93.50 118 GLU A O 1
ATOM 953 N N . VAL A 1 119 ? -2.044 -14.570 -1.295 1.00 91.25 119 VAL A N 1
ATOM 954 C CA . VAL A 1 119 ? -0.822 -15.090 -0.669 1.00 91.25 119 VAL A CA 1
ATOM 955 C C . VAL A 1 119 ? -0.780 -16.595 -0.901 1.00 91.25 119 VAL A C 1
ATOM 957 O O . VAL A 1 119 ? -1.791 -17.262 -0.691 1.00 91.25 119 VAL A O 1
ATOM 960 N N . SER A 1 120 ? 0.367 -17.152 -1.305 1.00 92.44 120 SER A N 1
ATOM 961 C CA . SER A 1 120 ? 0.456 -18.603 -1.481 1.00 92.44 120 SER A CA 1
ATOM 962 C C . SER A 1 120 ? 0.171 -19.353 -0.178 1.00 92.44 120 SER A C 1
ATOM 964 O O . SER A 1 120 ? 0.560 -18.922 0.906 1.00 92.44 120 SER A O 1
ATOM 966 N N . GLU A 1 121 ? -0.424 -20.544 -0.282 1.00 90.62 121 GLU A N 1
ATOM 967 C CA . GLU A 1 121 ? -0.699 -21.423 0.871 1.00 90.62 121 GLU A CA 1
ATOM 968 C C . GLU A 1 121 ? 0.559 -21.793 1.678 1.00 90.62 121 GLU A C 1
ATOM 970 O O . GLU A 1 121 ? 0.475 -22.280 2.803 1.00 90.62 121 GLU A O 1
ATOM 975 N N . LYS A 1 122 ? 1.745 -21.578 1.099 1.00 91.12 122 LYS A N 1
ATOM 976 C CA . LYS A 1 122 ? 3.041 -21.893 1.705 1.00 91.12 122 LYS A CA 1
ATOM 977 C C . LYS A 1 122 ? 3.549 -20.802 2.640 1.00 91.12 122 LYS A C 1
ATOM 979 O O . LYS A 1 122 ? 4.581 -21.012 3.269 1.00 91.12 122 LYS A O 1
ATOM 984 N N . ARG A 1 123 ? 2.891 -19.642 2.691 1.00 89.81 123 ARG A N 1
ATOM 985 C CA . ARG A 1 123 ? 3.331 -18.496 3.486 1.00 89.81 123 ARG A CA 1
ATOM 986 C C . ARG A 1 123 ? 2.192 -17.902 4.280 1.00 89.81 123 ARG A C 1
ATOM 988 O O . ARG A 1 123 ? 1.040 -17.874 3.852 1.00 89.81 123 ARG A O 1
ATOM 995 N N . LYS A 1 124 ? 2.540 -17.332 5.429 1.00 91.12 124 LYS A N 1
ATOM 996 C CA . LYS A 1 124 ? 1.600 -16.578 6.250 1.00 91.12 124 LYS A CA 1
ATOM 997 C C . LYS A 1 124 ? 1.947 -15.096 6.220 1.00 91.12 124 LYS A C 1
ATOM 999 O O . LYS A 1 124 ? 2.942 -14.681 6.800 1.00 91.12 124 LYS A O 1
ATOM 1004 N N . LEU A 1 125 ? 1.085 -14.291 5.597 1.00 90.81 125 LEU A N 1
ATOM 1005 C CA . LEU A 1 125 ? 1.113 -12.830 5.731 1.00 90.81 125 LEU A CA 1
ATOM 1006 C C . LEU A 1 125 ? 0.741 -12.453 7.172 1.00 90.81 125 LEU A C 1
ATOM 1008 O O . LEU A 1 125 ? -0.367 -12.777 7.627 1.00 90.81 125 LEU A O 1
ATOM 1012 N N . THR A 1 126 ? 1.670 -11.816 7.883 1.00 89.12 126 THR A N 1
ATOM 1013 C CA . THR A 1 126 ? 1.573 -11.493 9.314 1.00 89.12 126 THR A CA 1
ATOM 1014 C C . THR A 1 126 ? 1.166 -10.044 9.555 1.00 89.12 126 THR A C 1
ATOM 1016 O O . THR A 1 126 ? 0.312 -9.789 10.406 1.00 89.12 126 THR A O 1
ATOM 1019 N N . SER A 1 127 ? 1.724 -9.106 8.796 1.00 89.25 127 SER A N 1
ATOM 1020 C CA . SER A 1 127 ? 1.405 -7.684 8.901 1.00 89.25 127 SER A CA 1
ATOM 1021 C C . SER A 1 127 ? 1.592 -6.962 7.577 1.00 89.25 127 SER A C 1
ATOM 1023 O O . SER A 1 127 ? 2.230 -7.460 6.644 1.00 89.25 127 SER A O 1
ATOM 1025 N N . ILE A 1 128 ? 0.990 -5.782 7.507 1.00 91.19 128 ILE A N 1
ATOM 1026 C CA . ILE A 1 128 ? 1.029 -4.908 6.349 1.00 91.19 128 ILE A CA 1
ATOM 1027 C C . ILE A 1 128 ? 1.292 -3.499 6.839 1.00 91.19 128 ILE A C 1
ATOM 1029 O O . ILE A 1 128 ? 0.644 -3.023 7.769 1.00 91.19 128 ILE A O 1
ATOM 1033 N N . MET A 1 129 ? 2.225 -2.825 6.187 1.00 90.19 129 MET A N 1
ATOM 1034 C CA . MET A 1 129 ? 2.427 -1.400 6.356 1.00 90.19 129 MET A CA 1
ATOM 1035 C C . MET A 1 129 ? 2.098 -0.694 5.051 1.00 90.19 129 MET A C 1
ATOM 1037 O O . MET A 1 129 ? 2.612 -1.037 3.988 1.00 90.19 129 MET A O 1
ATOM 1041 N N . ILE A 1 130 ? 1.244 0.308 5.162 1.00 89.81 130 ILE A N 1
ATOM 1042 C CA . ILE A 1 130 ? 0.863 1.212 4.097 1.00 89.81 130 ILE A CA 1
ATOM 1043 C C . ILE A 1 130 ? 1.488 2.566 4.416 1.00 89.81 130 ILE A C 1
ATOM 1045 O O . ILE A 1 130 ? 1.392 3.077 5.533 1.00 89.81 130 ILE A O 1
ATOM 1049 N N . HIS A 1 131 ? 2.151 3.143 3.429 1.00 86.94 131 HIS A N 1
ATOM 1050 C CA . HIS A 1 131 ? 2.772 4.450 3.532 1.00 86.94 131 HIS A CA 1
ATOM 1051 C C . HIS A 1 131 ? 2.381 5.285 2.318 1.00 86.94 131 HIS A C 1
ATOM 1053 O O . HIS A 1 131 ? 2.464 4.824 1.177 1.00 86.94 131 HIS A O 1
ATOM 1059 N N . TYR A 1 132 ? 1.980 6.524 2.569 1.00 83.62 132 TYR A N 1
ATOM 1060 C CA . TYR A 1 132 ? 1.605 7.485 1.540 1.00 83.62 132 TYR A CA 1
ATOM 1061 C C . TYR A 1 132 ? 2.641 8.604 1.523 1.00 83.62 132 TYR A C 1
ATOM 1063 O O . TYR A 1 132 ? 3.139 9.007 2.568 1.00 83.62 132 TYR A O 1
ATOM 1071 N N . SER A 1 133 ? 2.982 9.126 0.348 1.00 79.69 133 SER A N 1
ATOM 1072 C CA . SER A 1 133 ? 3.710 10.395 0.290 1.00 79.69 133 SER A CA 1
ATOM 1073 C C . SER A 1 133 ? 2.855 11.513 0.897 1.00 79.69 133 SER A C 1
ATOM 1075 O O . SER A 1 133 ? 1.657 11.560 0.614 1.00 79.69 133 SER A O 1
ATOM 1077 N N . GLU A 1 134 ? 3.471 12.456 1.615 1.00 67.69 134 GLU A N 1
ATOM 1078 C CA . GLU A 1 134 ? 2.822 13.589 2.312 1.00 67.69 134 GLU A CA 1
ATOM 1079 C C . GLU A 1 134 ? 1.903 14.461 1.427 1.00 67.69 134 GLU A C 1
ATOM 1081 O O . GLU A 1 134 ? 1.133 15.281 1.920 1.00 67.69 134 GLU A O 1
ATOM 1086 N N . HIS A 1 135 ? 1.971 14.298 0.106 1.00 69.00 135 HIS A N 1
ATOM 1087 C CA . HIS A 1 135 ? 1.210 15.067 -0.877 1.00 69.00 135 HIS A CA 1
ATOM 1088 C C . HIS A 1 135 ? 0.016 14.318 -1.491 1.00 69.00 135 HIS A C 1
ATOM 1090 O O . HIS A 1 135 ? -0.586 14.833 -2.437 1.00 69.00 135 HIS A O 1
ATOM 1096 N N . LEU A 1 136 ? -0.321 13.118 -1.005 1.00 70.88 136 LEU A N 1
ATOM 1097 C CA . LEU A 1 136 ? -1.561 12.429 -1.377 1.00 70.88 136 LEU A CA 1
ATOM 1098 C C . LEU A 1 136 ? -2.701 12.919 -0.477 1.00 70.88 136 LEU A C 1
ATOM 1100 O O . LEU A 1 136 ? -2.671 12.734 0.738 1.00 70.88 136 LEU A O 1
ATOM 1104 N N . SER A 1 137 ? -3.697 13.575 -1.074 1.00 71.69 137 SER A N 1
ATOM 1105 C CA . SER A 1 137 ? -4.887 14.039 -0.358 1.00 71.69 137 SER A CA 1
ATOM 1106 C C . SER A 1 137 ? -5.973 12.967 -0.407 1.00 71.69 137 SER A C 1
ATOM 1108 O O . SER A 1 137 ? -6.352 12.527 -1.489 1.00 71.69 137 SER A O 1
ATOM 1110 N N . PHE A 1 138 ? -6.502 12.558 0.750 1.00 75.00 138 PHE A N 1
ATOM 1111 C CA . PHE A 1 138 ? -7.660 11.664 0.790 1.00 75.00 138 PHE A CA 1
ATOM 1112 C C . PHE A 1 138 ? -8.952 12.460 0.655 1.00 75.00 138 PHE A C 1
ATOM 1114 O O . PHE A 1 138 ? -9.553 12.864 1.652 1.00 75.00 138 PHE A O 1
ATOM 1121 N N . ASP A 1 139 ? -9.392 12.689 -0.576 1.00 82.38 139 ASP A N 1
ATOM 1122 C CA . ASP A 1 139 ? -10.782 13.070 -0.815 1.00 82.38 139 ASP A CA 1
ATOM 1123 C C . ASP A 1 139 ? -11.730 1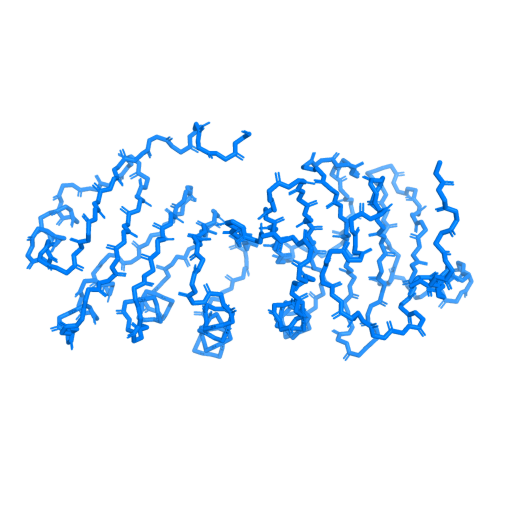1.859 -0.661 1.00 82.38 139 ASP A C 1
ATOM 1125 O O . ASP A 1 139 ? -11.323 10.746 -0.311 1.00 82.38 139 ASP A O 1
ATOM 1129 N N . ALA A 1 140 ? -13.022 12.069 -0.919 1.00 79.75 140 ALA A N 1
ATOM 1130 C CA . ALA A 1 140 ? -14.033 11.016 -0.822 1.00 79.75 140 ALA A CA 1
ATOM 1131 C C . ALA A 1 140 ? -13.747 9.799 -1.724 1.00 79.75 140 ALA A C 1
ATOM 1133 O O . ALA A 1 140 ? -14.012 8.667 -1.316 1.00 79.75 140 ALA A O 1
ATOM 1134 N N . SER A 1 141 ? -13.201 10.020 -2.924 1.00 78.75 141 SER A N 1
ATOM 1135 C CA . SER A 1 141 ? -12.846 8.943 -3.850 1.00 78.75 141 SER A CA 1
ATOM 1136 C C . SER A 1 141 ? -11.664 8.153 -3.300 1.00 78.75 141 SER A C 1
ATOM 1138 O O . SER A 1 141 ? -11.738 6.936 -3.141 1.00 78.75 141 SER A O 1
ATOM 1140 N N . HIS A 1 142 ? -10.594 8.839 -2.908 1.00 81.56 142 HIS A N 1
ATOM 1141 C CA . HIS A 1 142 ? -9.391 8.215 -2.358 1.00 81.56 142 HIS A CA 1
ATOM 1142 C C . HIS A 1 142 ? -9.683 7.418 -1.080 1.00 81.56 142 HIS A C 1
ATOM 1144 O O . HIS A 1 142 ? -9.188 6.305 -0.911 1.00 81.56 142 HIS A O 1
ATOM 1150 N N . ALA A 1 143 ? -10.542 7.934 -0.201 1.00 82.94 143 ALA A N 1
ATOM 1151 C CA . ALA A 1 143 ? -10.932 7.233 1.015 1.00 82.94 143 ALA A CA 1
ATOM 1152 C C . ALA A 1 143 ? -11.729 5.948 0.733 1.00 82.94 143 ALA A C 1
ATOM 1154 O O . ALA A 1 143 ? -11.546 4.952 1.434 1.00 82.94 143 ALA A O 1
ATOM 1155 N N . MET A 1 144 ? -12.572 5.929 -0.307 1.00 85.00 144 MET A N 1
ATOM 1156 C CA . MET A 1 144 ? -13.258 4.705 -0.736 1.00 85.00 144 MET A CA 1
ATOM 1157 C C . MET A 1 144 ? -12.250 3.617 -1.122 1.00 85.00 144 MET A C 1
ATOM 1159 O O . MET A 1 144 ? -12.385 2.478 -0.678 1.00 85.00 144 MET A O 1
ATOM 1163 N N . HIS A 1 145 ? -11.206 3.973 -1.873 1.00 84.44 145 HIS A N 1
ATOM 1164 C CA . HIS A 1 145 ? -10.157 3.028 -2.255 1.00 84.44 145 HIS A CA 1
ATOM 1165 C C . HIS A 1 145 ? -9.312 2.575 -1.057 1.00 84.44 145 HIS A C 1
ATOM 1167 O O . HIS A 1 145 ? -8.995 1.393 -0.957 1.00 84.44 145 HIS A O 1
ATOM 1173 N N . SER A 1 146 ? -9.032 3.457 -0.091 1.00 84.75 146 SER A N 1
ATOM 1174 C CA . SER A 1 146 ? -8.448 3.050 1.197 1.00 84.75 146 SER A CA 1
ATOM 1175 C C . SER A 1 146 ? -9.327 2.035 1.926 1.00 84.75 146 SER A C 1
ATOM 1177 O O . SER A 1 146 ? -8.813 1.087 2.509 1.00 84.75 146 SER A O 1
ATOM 1179 N N . GLY A 1 147 ? -10.651 2.200 1.867 1.00 88.25 147 GLY A N 1
ATOM 1180 C CA . GLY A 1 147 ? -11.607 1.222 2.383 1.00 88.25 147 GLY A CA 1
ATOM 1181 C C . GLY A 1 147 ? -11.447 -0.140 1.712 1.00 88.25 147 GLY A C 1
ATOM 1182 O O . GLY A 1 147 ? -11.302 -1.134 2.410 1.00 88.25 147 GLY A O 1
ATOM 1183 N N . LEU A 1 148 ? -11.375 -0.173 0.379 1.00 89.56 148 LEU A N 1
ATOM 1184 C CA . LEU A 1 148 ? -11.155 -1.407 -0.385 1.00 89.56 148 LEU A CA 1
ATOM 1185 C C . LEU A 1 148 ? -9.809 -2.072 -0.049 1.00 89.56 148 LEU A C 1
ATOM 1187 O O . LEU A 1 148 ? -9.753 -3.289 0.114 1.00 89.56 148 LEU A O 1
ATOM 1191 N N . LEU A 1 149 ? -8.740 -1.284 0.114 1.00 87.88 149 LEU A N 1
ATOM 1192 C CA . LEU A 1 149 ? -7.435 -1.785 0.561 1.00 87.88 149 LEU A CA 1
ATOM 1193 C C . LEU A 1 149 ? -7.524 -2.417 1.956 1.00 87.88 149 LEU A C 1
ATOM 1195 O O . LEU A 1 149 ? -6.983 -3.495 2.184 1.00 87.88 149 LEU A O 1
ATOM 1199 N N . LEU A 1 150 ? -8.215 -1.768 2.895 1.00 90.50 150 LEU A N 1
ATOM 1200 C CA . LEU A 1 150 ? -8.420 -2.311 4.238 1.00 90.50 150 LEU A CA 1
ATOM 1201 C C . LEU A 1 150 ? -9.283 -3.574 4.215 1.00 90.50 150 LEU A C 1
ATOM 1203 O O . LEU A 1 150 ? -9.018 -4.490 4.993 1.00 90.50 150 LEU A O 1
ATOM 1207 N N . ASP A 1 151 ? -10.304 -3.626 3.359 1.00 91.50 151 ASP A N 1
ATOM 1208 C CA . ASP A 1 151 ? -11.207 -4.772 3.236 1.00 91.50 151 ASP A CA 1
ATOM 1209 C C . ASP A 1 151 ? -10.430 -6.002 2.713 1.00 91.50 151 ASP A C 1
ATOM 1211 O O . ASP A 1 151 ? -10.562 -7.099 3.270 1.00 91.50 151 ASP A O 1
ATOM 1215 N N . ALA A 1 152 ? -9.526 -5.804 1.740 1.00 86.88 152 ALA A N 1
ATOM 1216 C CA . ALA A 1 152 ? -8.609 -6.835 1.233 1.00 86.88 152 ALA A CA 1
ATOM 1217 C C . ALA A 1 152 ? -7.673 -7.401 2.321 1.00 86.88 152 ALA A C 1
ATOM 1219 O O . ALA A 1 152 ? -7.219 -8.543 2.240 1.00 86.88 152 ALA A O 1
ATOM 1220 N N . PHE A 1 153 ? -7.429 -6.632 3.384 1.00 85.56 153 PHE A N 1
ATOM 1221 C CA . PHE A 1 153 ? -6.535 -6.987 4.485 1.00 85.56 153 PHE A CA 1
ATOM 1222 C C . PHE A 1 153 ? -7.236 -7.112 5.842 1.00 85.56 153 PHE A C 1
ATOM 1224 O O . PHE A 1 153 ? -6.591 -7.039 6.888 1.00 85.56 153 PHE A O 1
ATOM 1231 N N . SER A 1 154 ? -8.545 -7.361 5.833 1.00 86.19 154 SER A N 1
ATOM 1232 C CA . SER A 1 154 ? -9.422 -7.327 7.013 1.00 86.19 154 SER A CA 1
ATOM 1233 C C . SER A 1 154 ? -9.005 -8.213 8.194 1.00 86.19 154 SER A C 1
ATOM 1235 O O . SER A 1 154 ? -9.405 -7.957 9.323 1.00 86.19 154 SER A O 1
ATOM 1237 N N . THR A 1 155 ? -8.173 -9.236 7.978 1.00 83.38 155 THR A N 1
ATOM 1238 C CA . THR A 1 155 ? -7.691 -10.134 9.043 1.00 83.38 155 THR A CA 1
ATOM 1239 C C . THR A 1 155 ? -6.250 -9.847 9.484 1.00 83.38 155 THR A C 1
ATOM 1241 O O . THR A 1 155 ? -5.612 -10.716 10.088 1.00 83.38 155 THR A O 1
ATOM 1244 N N . LYS A 1 156 ? -5.658 -8.724 9.068 1.00 84.56 156 LYS A N 1
ATOM 1245 C CA . LYS A 1 156 ? -4.221 -8.445 9.206 1.00 84.56 156 LYS A CA 1
ATOM 1246 C C . LYS A 1 156 ? -3.973 -7.213 10.069 1.00 84.56 156 LYS A C 1
ATOM 1248 O O . LYS A 1 156 ? -4.836 -6.358 10.235 1.00 84.56 156 LYS A O 1
ATOM 1253 N N . ARG A 1 157 ? -2.756 -7.132 10.614 1.00 90.50 157 ARG A N 1
ATOM 1254 C CA . ARG A 1 157 ? -2.260 -5.912 11.259 1.00 90.50 157 ARG A CA 1
ATOM 1255 C C . ARG A 1 157 ? -1.963 -4.881 10.179 1.00 90.50 157 ARG A C 1
ATOM 1257 O O . ARG A 1 157 ? -1.244 -5.209 9.234 1.00 90.50 157 ARG A O 1
ATOM 1264 N N . VAL A 1 158 ? -2.497 -3.677 10.333 1.00 91.44 158 VAL A N 1
ATOM 1265 C CA . VAL A 1 158 ? -2.330 -2.570 9.391 1.00 91.44 158 VAL A CA 1
ATOM 1266 C C . VAL A 1 158 ? -1.570 -1.452 10.085 1.00 91.44 158 VAL A C 1
ATOM 1268 O O . VAL A 1 158 ? -2.018 -0.933 11.101 1.00 91.44 158 VAL A O 1
ATOM 1271 N N . ALA A 1 159 ? -0.438 -1.055 9.517 1.00 91.44 159 ALA A N 1
ATOM 1272 C CA . ALA A 1 159 ? 0.276 0.147 9.920 1.00 91.44 159 ALA A CA 1
ATOM 1273 C C . ALA A 1 159 ? 0.092 1.243 8.862 1.00 91.44 159 ALA A C 1
ATOM 1275 O O . ALA A 1 159 ? 0.378 1.002 7.692 1.00 91.44 159 ALA A O 1
ATOM 1276 N N . LEU A 1 160 ? -0.361 2.434 9.253 1.00 90.62 160 LEU A N 1
ATOM 1277 C CA . LEU A 1 160 ? -0.399 3.630 8.409 1.00 90.62 160 LEU A CA 1
ATOM 1278 C C . LEU A 1 160 ? 0.737 4.556 8.843 1.00 90.62 160 LEU A C 1
ATOM 1280 O O . LEU A 1 160 ? 0.646 5.191 9.888 1.00 90.62 160 LEU A O 1
ATOM 1284 N N . ASN A 1 161 ? 1.823 4.597 8.076 1.00 86.88 161 ASN A N 1
ATOM 1285 C CA . ASN A 1 161 ? 3.008 5.375 8.438 1.00 86.88 161 ASN A CA 1
ATOM 1286 C C . ASN A 1 161 ? 3.075 6.700 7.673 1.00 86.88 161 ASN A C 1
ATOM 1288 O O . ASN A 1 161 ? 2.902 6.695 6.453 1.00 86.88 161 ASN A O 1
ATOM 1292 N N . ALA A 1 162 ? 3.395 7.788 8.381 1.00 84.38 162 ALA A N 1
ATOM 1293 C CA . ALA A 1 162 ? 3.539 9.136 7.822 1.00 84.38 162 ALA A CA 1
ATOM 1294 C C . ALA A 1 162 ? 2.316 9.599 7.006 1.00 84.38 162 ALA A C 1
ATOM 1296 O O . ALA A 1 162 ? 2.438 10.149 5.913 1.00 84.38 162 ALA A O 1
ATOM 1297 N N . VAL A 1 163 ? 1.115 9.340 7.531 1.00 84.94 163 VAL A N 1
ATOM 1298 C CA . VAL A 1 163 ? -0.159 9.648 6.870 1.00 84.94 163 VAL A CA 1
ATOM 1299 C C . VAL A 1 163 ? -0.874 10.781 7.597 1.00 84.94 163 VAL A C 1
ATOM 1301 O O . VAL A 1 163 ? -0.920 10.817 8.824 1.00 84.94 163 VAL A O 1
ATOM 1304 N N . THR A 1 164 ? -1.499 11.681 6.841 1.00 88.56 164 THR A N 1
ATOM 1305 C CA . THR A 1 164 ? -2.488 12.620 7.385 1.00 88.56 164 THR A CA 1
ATOM 1306 C C . THR A 1 164 ? -3.872 11.984 7.309 1.00 88.56 164 THR A C 1
ATOM 1308 O O . THR A 1 164 ? -4.497 11.939 6.247 1.00 88.56 164 THR A O 1
ATOM 1311 N N . ILE A 1 165 ? -4.354 11.466 8.435 1.00 90.31 165 ILE A N 1
ATOM 1312 C CA . ILE A 1 165 ? -5.665 10.830 8.569 1.00 90.31 165 ILE A CA 1
ATOM 1313 C C . ILE A 1 165 ? -6.700 11.928 8.821 1.00 90.31 165 ILE A C 1
ATOM 1315 O O . ILE A 1 165 ? -7.011 12.270 9.956 1.00 90.31 165 ILE A O 1
ATOM 1319 N N . ASN A 1 166 ? -7.206 12.511 7.737 1.00 91.62 166 ASN A N 1
ATOM 1320 C CA . ASN A 1 166 ? -8.276 13.508 7.783 1.00 91.62 166 ASN A CA 1
ATOM 1321 C C . ASN A 1 166 ? -9.639 12.885 8.145 1.00 91.62 166 ASN A C 1
ATOM 1323 O O . ASN A 1 166 ? -9.765 11.663 8.245 1.00 91.62 166 ASN A O 1
ATOM 1327 N N . ASN A 1 167 ? -10.681 13.713 8.263 1.00 93.69 167 ASN A N 1
ATOM 1328 C CA . ASN A 1 167 ? -12.036 13.254 8.578 1.00 93.69 167 ASN A CA 1
ATOM 1329 C C . ASN A 1 167 ? -12.559 12.117 7.672 1.00 93.69 167 ASN A C 1
ATOM 1331 O O . ASN A 1 167 ? -13.239 11.208 8.151 1.00 93.69 167 ASN A O 1
ATOM 1335 N N . VAL A 1 168 ? -12.232 12.122 6.375 1.00 93.31 168 VAL A N 1
ATOM 1336 C CA . VAL A 1 168 ? -12.717 11.122 5.419 1.00 93.31 168 VAL A CA 1
ATOM 1337 C C . VAL A 1 168 ? -12.057 9.770 5.680 1.00 93.31 168 VAL A C 1
ATOM 1339 O O . VAL A 1 168 ? -12.750 8.754 5.773 1.00 93.31 168 VAL A O 1
ATOM 1342 N N . LEU A 1 169 ? -10.732 9.739 5.844 1.00 91.81 169 LEU A N 1
ATOM 1343 C CA . LEU A 1 169 ? -10.013 8.505 6.154 1.00 91.81 169 LEU A CA 1
ATOM 1344 C C . LEU A 1 169 ? -10.315 8.022 7.581 1.00 91.81 169 LEU A C 1
ATOM 1346 O O . LEU A 1 169 ? -10.521 6.826 7.781 1.00 91.81 169 LEU A O 1
ATOM 1350 N N . ALA A 1 170 ? -10.432 8.938 8.546 1.00 94.38 170 ALA A N 1
ATOM 1351 C CA . ALA A 1 170 ? -10.851 8.644 9.916 1.00 94.38 170 ALA A CA 1
ATOM 1352 C C . ALA A 1 170 ? -12.210 7.931 9.941 1.00 94.38 170 ALA A C 1
ATOM 1354 O O . ALA A 1 170 ? -12.349 6.879 10.568 1.00 94.38 170 ALA A O 1
ATOM 1355 N N . ARG A 1 171 ? -13.187 8.427 9.168 1.00 95.00 171 ARG A N 1
ATOM 1356 C CA . ARG A 1 171 ? -14.482 7.763 8.980 1.00 95.00 171 ARG A CA 1
ATOM 1357 C C . ARG A 1 171 ? -14.324 6.353 8.433 1.00 95.00 171 ARG A C 1
ATOM 1359 O O . ARG A 1 171 ? -14.953 5.427 8.942 1.00 95.00 171 ARG A O 1
ATOM 1366 N N . VAL A 1 172 ? -13.529 6.179 7.378 1.00 94.12 172 VAL A N 1
ATOM 1367 C CA . VAL A 1 172 ? -13.327 4.866 6.750 1.00 94.12 172 VAL A CA 1
ATOM 1368 C C . VAL A 1 172 ? -12.757 3.866 7.748 1.00 94.12 172 VAL A C 1
ATOM 1370 O O . VAL A 1 172 ? -13.276 2.752 7.806 1.00 94.12 172 VAL A O 1
ATOM 1373 N N . LEU A 1 173 ? -11.768 4.274 8.549 1.00 94.19 173 LEU A N 1
ATOM 1374 C CA . LEU A 1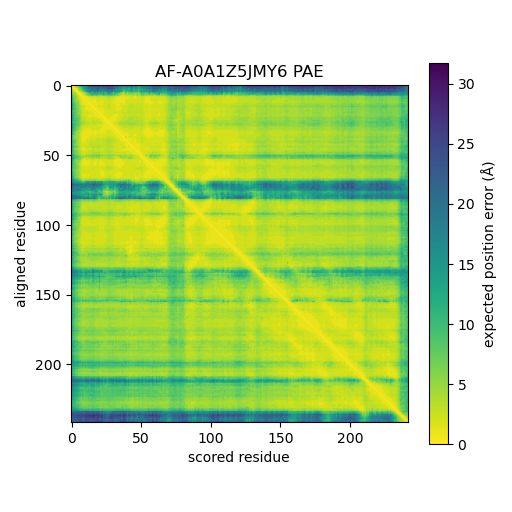 173 ? -11.155 3.455 9.594 1.00 94.19 173 LEU A CA 1
ATOM 1375 C C . LEU A 1 173 ? -12.162 3.104 10.699 1.00 94.19 173 LEU A C 1
ATOM 1377 O O . LEU A 1 173 ? -12.375 1.925 10.976 1.00 94.19 173 LEU A O 1
ATOM 1381 N N . ALA A 1 174 ? -12.834 4.102 11.281 1.00 95.19 174 ALA A N 1
ATOM 1382 C CA . ALA A 1 174 ? -13.767 3.921 12.399 1.00 95.19 174 ALA A CA 1
ATOM 1383 C C . ALA A 1 174 ? -14.978 3.032 12.050 1.00 95.19 174 ALA A C 1
ATOM 1385 O O . ALA A 1 174 ? -15.494 2.303 12.902 1.00 95.19 174 ALA A O 1
ATOM 1386 N N . THR A 1 175 ? -15.422 3.059 10.788 1.00 94.75 175 THR A N 1
ATOM 1387 C CA . THR A 1 175 ? -16.672 2.412 10.344 1.00 94.75 175 THR A CA 1
ATOM 1388 C C . THR A 1 175 ? -16.505 1.031 9.702 1.00 94.75 175 THR A C 1
ATOM 1390 O O . THR A 1 175 ? -17.509 0.434 9.310 1.00 94.75 175 THR A O 1
ATOM 1393 N N . ARG A 1 176 ? -15.284 0.477 9.592 1.00 93.81 176 ARG A N 1
ATOM 1394 C CA . ARG A 1 176 ? -15.089 -0.885 9.044 1.00 93.81 176 ARG A CA 1
ATOM 1395 C C . ARG A 1 176 ? -15.857 -1.926 9.872 1.00 93.81 176 ARG A C 1
ATOM 1397 O O . ARG A 1 176 ? -15.723 -1.915 11.087 1.00 93.81 176 ARG A O 1
ATOM 1404 N N . PRO A 1 177 ? -16.607 -2.871 9.285 1.00 93.12 177 PRO A N 1
ATOM 1405 C CA . PRO A 1 177 ? -17.484 -3.768 10.051 1.00 93.12 177 PRO A CA 1
ATOM 1406 C C . PRO A 1 177 ? -16.758 -4.900 10.808 1.00 93.12 177 PRO A C 1
ATOM 1408 O O . PRO A 1 177 ? -17.413 -5.754 11.400 1.00 93.12 177 PRO A O 1
ATOM 1411 N N . TYR A 1 178 ? -15.426 -4.932 10.784 1.00 93.50 178 TYR A N 1
ATOM 1412 C CA . TYR A 1 178 ? -14.574 -5.953 11.399 1.00 93.50 178 TYR A CA 1
ATOM 1413 C C . TYR A 1 178 ? -13.533 -5.314 12.330 1.00 93.50 178 TYR A C 1
ATOM 1415 O O . TYR A 1 178 ? -13.250 -4.118 12.211 1.00 93.50 178 TYR A O 1
ATOM 1423 N N . SER A 1 179 ? -12.986 -6.101 13.263 1.00 94.31 179 SER A N 1
ATOM 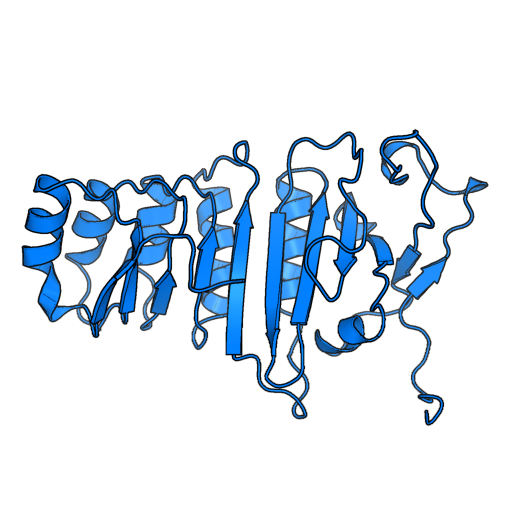1424 C CA . SER A 1 179 ? -11.888 -5.671 14.139 1.00 94.31 179 SER A CA 1
ATOM 1425 C C . SER A 1 179 ? -10.596 -5.487 13.344 1.00 94.31 179 SER A C 1
ATOM 1427 O O . SER A 1 179 ? -10.264 -6.308 12.490 1.00 94.31 179 SER A O 1
ATOM 1429 N N . ILE A 1 180 ? -9.843 -4.4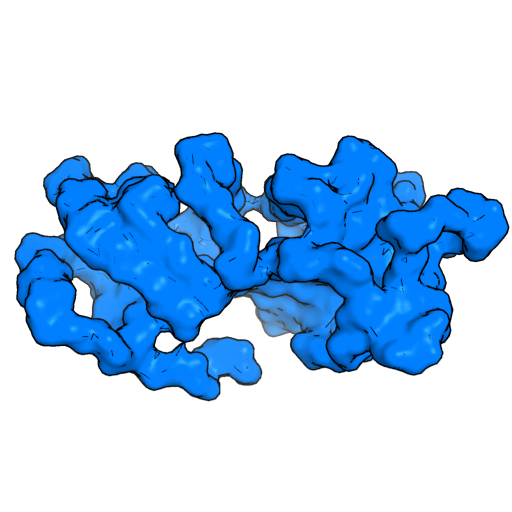38 13.659 1.00 93.81 180 ILE A N 1
ATOM 1430 C CA . ILE A 1 180 ? -8.575 -4.078 13.028 1.00 93.81 180 ILE A CA 1
ATOM 1431 C C . ILE A 1 180 ? -7.524 -3.928 14.120 1.00 93.81 180 ILE A C 1
ATOM 1433 O O . ILE A 1 180 ? -7.785 -3.363 15.176 1.00 93.81 180 ILE A O 1
ATOM 1437 N N . VAL A 1 181 ? -6.314 -4.411 13.855 1.00 94.50 181 VAL A N 1
ATOM 1438 C CA . VAL A 1 181 ? -5.133 -4.034 14.638 1.00 94.50 181 VAL A CA 1
ATOM 1439 C C . VAL A 1 181 ? -4.431 -2.930 13.862 1.00 94.50 181 VAL A C 1
ATOM 1441 O O . VAL A 1 181 ? -3.731 -3.215 12.887 1.00 94.50 181 VAL A O 1
ATOM 1444 N N . LEU A 1 182 ? -4.700 -1.684 14.245 1.00 94.25 182 LEU A N 1
ATOM 1445 C CA . LEU A 1 182 ? -4.261 -0.482 13.550 1.00 94.25 182 LEU A CA 1
ATOM 1446 C C . LEU A 1 182 ? -3.114 0.186 14.307 1.00 94.25 182 LEU A C 1
ATOM 1448 O O . LEU A 1 182 ? -3.264 0.537 15.471 1.00 94.25 182 LEU A O 1
ATOM 1452 N N . THR A 1 183 ? -2.011 0.449 13.620 1.00 92.94 183 THR A N 1
ATOM 1453 C CA . THR A 1 183 ? -0.899 1.255 14.136 1.00 92.94 183 THR A CA 1
ATOM 1454 C C . THR A 1 183 ? -0.728 2.483 13.248 1.00 92.94 183 THR A C 1
ATOM 1456 O O . THR A 1 183 ? -0.717 2.356 12.027 1.00 92.94 183 THR A O 1
ATOM 1459 N N . VAL A 1 184 ? -0.597 3.680 13.818 1.00 91.25 184 VAL A N 1
ATOM 1460 C CA . VAL A 1 184 ? -0.497 4.937 13.044 1.00 91.25 184 VAL A CA 1
ATOM 1461 C C . VAL A 1 184 ? 0.807 5.699 13.333 1.00 91.25 184 VAL A C 1
ATOM 1463 O O . VAL A 1 184 ? 0.780 6.825 13.830 1.00 91.25 184 VAL A O 1
ATOM 1466 N N . PRO A 1 185 ? 1.985 5.102 13.061 1.00 85.31 185 PRO A N 1
ATOM 1467 C CA . PRO A 1 185 ? 3.262 5.728 13.382 1.00 85.31 185 PRO A CA 1
ATOM 1468 C C . PRO A 1 185 ? 3.488 6.989 12.544 1.00 85.31 185 PRO A C 1
ATOM 1470 O O . PRO A 1 185 ? 3.126 7.048 11.367 1.00 85.31 185 PRO A O 1
ATOM 1473 N N . ASN A 1 186 ? 4.108 8.002 13.158 1.00 83.50 186 ASN A N 1
ATOM 1474 C CA . ASN A 1 186 ? 4.482 9.268 12.511 1.00 83.50 186 ASN A CA 1
ATOM 1475 C C . ASN A 1 186 ? 3.331 9.956 11.753 1.00 83.50 186 ASN A C 1
ATOM 1477 O O . ASN A 1 186 ? 3.572 10.698 10.807 1.00 83.50 186 ASN A O 1
ATOM 1481 N N . SER A 1 187 ? 2.086 9.668 12.123 1.00 86.38 187 SER A N 1
ATOM 1482 C CA . SER A 1 187 ? 0.894 10.121 11.414 1.00 86.38 187 SER A CA 1
ATOM 1483 C C . SER A 1 187 ? 0.169 11.183 12.227 1.00 86.38 187 SER A C 1
ATOM 1485 O O . SER A 1 187 ? 0.243 11.199 13.455 1.00 86.38 187 SER A O 1
ATOM 1487 N N . THR A 1 188 ? -0.555 12.057 11.538 1.00 88.56 188 THR A N 1
ATOM 1488 C CA . THR A 1 188 ? -1.529 12.949 12.176 1.00 88.56 188 THR A CA 1
ATOM 1489 C C . THR A 1 188 ? -2.918 12.360 11.982 1.00 88.56 188 THR A C 1
ATOM 1491 O O . THR A 1 188 ? -3.185 11.726 10.959 1.00 88.56 188 THR A O 1
ATOM 1494 N N . MET A 1 189 ? -3.802 12.525 12.962 1.00 90.06 189 MET A N 1
ATOM 1495 C CA . MET A 1 189 ? -5.162 12.000 12.894 1.00 90.06 189 MET A CA 1
ATOM 1496 C C . MET A 1 189 ? -6.157 13.043 13.379 1.00 90.06 189 MET A C 1
ATOM 1498 O O . MET A 1 189 ? -5.966 13.657 14.422 1.00 90.06 189 MET A O 1
ATOM 1502 N N . ASP A 1 190 ? -7.231 13.213 12.615 1.00 92.06 190 ASP A N 1
ATOM 1503 C CA . ASP A 1 190 ? -8.438 13.911 13.037 1.00 92.06 190 ASP A CA 1
ATOM 1504 C C . ASP A 1 190 ? -9.184 13.032 14.052 1.00 92.06 190 ASP A C 1
ATOM 1506 O O . ASP A 1 190 ? -10.035 12.206 13.699 1.00 92.06 190 ASP A O 1
ATOM 1510 N N . PHE A 1 191 ? -8.778 13.146 15.320 1.00 90.88 191 PHE A N 1
ATOM 1511 C CA . PHE A 1 191 ? -9.319 12.345 16.415 1.00 90.88 191 PHE A CA 1
ATOM 1512 C C . PHE A 1 191 ? -10.794 12.627 16.666 1.00 90.88 191 PHE A C 1
ATOM 1514 O O . PHE A 1 191 ? -11.526 11.687 16.960 1.00 90.88 191 PHE A O 1
ATOM 1521 N N . GLU A 1 192 ? -11.242 13.873 16.486 1.00 92.62 192 GLU A N 1
ATOM 1522 C CA . GLU A 1 192 ? -12.657 14.240 16.586 1.00 92.62 192 GLU A CA 1
ATOM 1523 C C . GLU A 1 192 ? -13.501 13.407 15.628 1.00 92.62 192 GLU A C 1
ATOM 1525 O O . GLU A 1 192 ? -14.380 12.655 16.053 1.00 92.62 192 GLU A O 1
ATOM 1530 N N . ALA A 1 193 ? -13.166 13.468 14.337 1.00 94.25 193 ALA A N 1
ATOM 1531 C CA . ALA A 1 193 ? -13.882 12.723 13.318 1.00 94.25 193 ALA A CA 1
ATOM 1532 C C . ALA A 1 193 ? -13.796 11.210 13.556 1.00 94.25 193 ALA A C 1
ATOM 1534 O O . ALA A 1 193 ? -14.776 10.491 13.349 1.00 94.25 193 ALA A O 1
ATOM 1535 N N . PHE A 1 194 ? -12.638 10.710 13.996 1.00 95.19 194 PHE A N 1
ATOM 1536 C CA . PHE A 1 194 ? -12.465 9.295 14.307 1.00 95.19 194 PHE A CA 1
ATOM 1537 C C . PHE A 1 194 ? -13.402 8.846 15.440 1.00 95.19 194 PHE A C 1
ATOM 1539 O O . PHE A 1 194 ? -14.157 7.889 15.254 1.00 95.19 194 PHE A O 1
ATOM 1546 N N . THR A 1 195 ? -13.413 9.546 16.579 1.00 94.25 195 THR A N 1
ATOM 1547 C CA . THR A 1 195 ? -14.260 9.198 17.732 1.00 94.25 195 THR A CA 1
ATOM 1548 C C . THR A 1 195 ? -15.746 9.387 17.450 1.00 94.25 195 THR A C 1
ATOM 1550 O O . THR A 1 195 ? -16.548 8.521 17.799 1.00 94.25 195 THR A O 1
ATOM 1553 N N . ASP A 1 196 ? -16.129 10.443 16.730 1.00 94.81 196 ASP A N 1
ATOM 1554 C CA . ASP A 1 196 ? -17.526 10.677 16.351 1.00 94.81 196 ASP A CA 1
ATOM 1555 C C . ASP A 1 196 ? -18.067 9.532 15.492 1.00 94.81 196 ASP A C 1
ATOM 1557 O O . ASP A 1 196 ? -19.184 9.048 15.685 1.00 94.81 196 ASP A O 1
ATOM 1561 N N . HIS A 1 197 ? -17.251 9.029 14.566 1.00 95.06 197 HIS A N 1
ATOM 1562 C CA . HIS A 1 197 ? -17.628 7.893 13.736 1.00 95.06 197 HIS A CA 1
ATOM 1563 C C . HIS A 1 197 ? -17.596 6.547 14.473 1.00 95.06 197 HIS A C 1
ATOM 1565 O O . HIS A 1 197 ? -18.277 5.615 14.033 1.00 95.06 197 HIS A O 1
ATOM 1571 N N . LEU A 1 198 ? -16.894 6.436 15.606 1.00 94.94 198 LEU A N 1
ATOM 1572 C CA . LEU A 1 198 ? -16.954 5.257 16.476 1.00 94.94 198 LEU A CA 1
ATOM 1573 C C . LEU A 1 198 ? -18.271 5.152 17.256 1.00 94.94 198 LEU A C 1
ATOM 1575 O O . LEU A 1 198 ? -18.669 4.037 17.585 1.00 94.94 198 LEU A O 1
ATOM 1579 N N . GLN A 1 199 ? -18.982 6.255 17.518 1.00 90.94 199 GLN A N 1
ATOM 1580 C CA . GLN A 1 199 ? -20.232 6.248 18.303 1.00 90.94 199 GLN A CA 1
ATOM 1581 C C . GLN A 1 199 ? -21.303 5.294 17.752 1.00 90.94 199 GLN A C 1
ATOM 1583 O O . GLN A 1 199 ? -22.081 4.724 18.513 1.00 90.94 199 GLN A O 1
ATOM 1588 N N . GLY A 1 200 ? -21.349 5.100 16.430 1.00 87.31 200 GLY A N 1
ATOM 1589 C CA . GLY A 1 200 ? -22.310 4.201 15.783 1.00 87.31 200 GLY A CA 1
ATOM 1590 C C . GLY A 1 200 ? -21.927 2.719 15.831 1.00 87.31 200 GLY A C 1
ATOM 1591 O O . GLY A 1 200 ? -22.662 1.877 15.311 1.00 87.31 200 GLY A O 1
ATOM 1592 N N . ARG A 1 201 ? -20.764 2.384 16.391 1.00 93.44 201 ARG A N 1
ATOM 1593 C CA . ARG A 1 201 ? -20.193 1.045 16.328 1.00 93.44 201 ARG A CA 1
ATOM 1594 C C . ARG A 1 201 ? -20.706 0.183 17.480 1.00 93.44 201 ARG A C 1
ATOM 1596 O O . ARG A 1 201 ? -20.678 0.584 18.636 1.00 93.44 201 ARG A O 1
ATOM 1603 N N . THR A 1 202 ? -21.146 -1.032 17.162 1.00 90.62 202 THR A N 1
ATOM 1604 C CA . THR A 1 202 ? -21.576 -2.027 18.164 1.00 90.62 202 THR A CA 1
ATOM 1605 C C . THR A 1 202 ? -20.585 -3.178 18.325 1.00 90.62 202 THR A C 1
ATOM 1607 O O . THR A 1 202 ? -20.587 -3.858 19.346 1.00 90.62 202 THR A O 1
ATOM 1610 N N . ALA A 1 203 ? -19.769 -3.434 17.301 1.00 92.88 203 ALA A N 1
ATOM 1611 C CA . ALA A 1 203 ? -18.707 -4.432 17.327 1.00 92.88 203 ALA A CA 1
ATOM 1612 C C . ALA A 1 203 ? -17.389 -3.805 17.798 1.00 92.88 203 ALA A C 1
ATOM 1614 O O . ALA A 1 203 ? -17.175 -2.603 17.633 1.00 92.88 203 ALA A O 1
ATOM 1615 N N . SER A 1 204 ? -16.475 -4.628 18.316 1.00 94.75 204 SER A N 1
ATOM 1616 C CA . SER A 1 204 ? -15.138 -4.154 18.678 1.00 94.75 204 SER A CA 1
ATOM 1617 C C . SER A 1 204 ? -14.435 -3.510 17.477 1.00 94.75 204 SER A C 1
ATOM 1619 O O . SER A 1 204 ? -14.579 -3.964 16.339 1.00 94.75 204 SER A O 1
ATOM 1621 N N . PHE A 1 205 ? -13.715 -2.416 17.721 1.00 95.06 205 PHE A N 1
ATOM 1622 C CA . PHE A 1 205 ? -12.774 -1.824 16.775 1.00 95.06 205 PHE A CA 1
ATOM 1623 C C . PHE A 1 205 ? -11.525 -2.693 16.598 1.00 95.06 205 PHE A C 1
ATOM 1625 O O . PHE A 1 205 ? -10.955 -2.694 15.514 1.00 95.06 205 PHE A O 1
ATOM 1632 N N . GLY A 1 206 ? -11.137 -3.471 17.610 1.00 95.69 206 GLY A N 1
ATOM 1633 C CA . GLY A 1 206 ? -9.853 -4.163 17.682 1.00 95.69 206 GLY A CA 1
ATOM 1634 C C . GLY A 1 206 ? -8.830 -3.356 18.482 1.00 95.69 206 GLY A C 1
ATOM 1635 O O . GLY A 1 206 ? -9.175 -2.755 19.499 1.00 95.69 206 GLY A O 1
ATOM 1636 N N . SER A 1 207 ? -7.579 -3.338 18.038 1.00 95.94 207 SER A N 1
ATOM 1637 C CA . SER A 1 207 ? -6.470 -2.681 18.737 1.00 95.94 207 SER A CA 1
ATOM 1638 C C . SER A 1 207 ? -6.025 -1.415 18.016 1.00 95.94 207 SER A C 1
ATOM 1640 O O . SER A 1 207 ? -5.961 -1.390 16.785 1.00 95.94 207 SER A O 1
ATOM 1642 N N . LEU A 1 208 ? -5.666 -0.386 18.778 1.00 94.75 208 LEU A N 1
ATOM 1643 C CA . LEU A 1 208 ? -5.184 0.887 18.251 1.00 94.75 208 LEU A CA 1
ATOM 1644 C C . LEU A 1 208 ? -3.846 1.266 18.892 1.00 94.75 208 LEU A C 1
ATOM 1646 O O . LEU A 1 208 ? -3.768 1.444 20.102 1.00 94.75 208 LEU A O 1
ATOM 1650 N N . SER A 1 209 ? -2.808 1.432 18.077 1.00 93.12 209 SER A N 1
ATOM 1651 C CA . SER A 1 209 ? -1.497 1.921 18.508 1.00 93.12 209 SER A CA 1
ATOM 1652 C C . SER A 1 209 ? -1.247 3.318 17.942 1.00 93.12 209 SER A C 1
ATOM 1654 O O . SER A 1 209 ? -1.180 3.506 16.722 1.00 93.12 209 SER A O 1
ATOM 1656 N N . LEU A 1 210 ? -1.134 4.298 18.834 1.00 88.75 210 LEU A N 1
ATOM 1657 C CA . LEU A 1 210 ? -1.036 5.725 18.534 1.00 88.75 210 LEU A CA 1
ATOM 1658 C C . LEU A 1 210 ? 0.391 6.248 18.757 1.00 88.75 210 LEU A C 1
ATOM 1660 O O . LEU A 1 210 ? 1.139 5.671 19.554 1.00 88.75 210 LEU A O 1
ATOM 1664 N N . PRO A 1 211 ? 0.785 7.343 18.081 1.00 79.81 211 PRO A N 1
ATOM 1665 C CA . PRO A 1 211 ? 2.036 8.022 18.386 1.00 79.81 211 PRO A CA 1
ATOM 1666 C C . PRO A 1 211 ? 2.013 8.590 19.812 1.00 79.81 211 PRO A C 1
ATOM 1668 O O . PRO A 1 211 ? 0.972 9.015 20.311 1.00 79.81 211 PRO A O 1
ATOM 1671 N N . SER A 1 212 ? 3.186 8.648 20.446 1.00 70.75 212 SER A N 1
ATOM 1672 C CA . SER A 1 212 ? 3.386 9.174 21.805 1.00 70.75 212 SER A CA 1
ATOM 1673 C C . SER A 1 212 ? 3.005 10.644 22.004 1.00 70.75 212 SER A C 1
ATOM 1675 O O . SER A 1 212 ? 2.881 11.098 23.138 1.00 70.75 212 SER A O 1
ATOM 1677 N N . SER A 1 213 ? 2.777 11.387 20.922 1.00 73.44 213 SER A N 1
ATOM 1678 C CA . SER A 1 213 ? 2.459 12.816 20.921 1.00 73.44 213 SER A CA 1
ATOM 1679 C C . SER A 1 213 ? 0.960 13.133 21.003 1.00 73.44 213 SER A C 1
ATOM 1681 O O . SER A 1 213 ? 0.538 14.170 20.496 1.00 73.44 213 SER A O 1
ATOM 1683 N N . LEU A 1 214 ? 0.144 12.236 21.556 1.00 79.38 214 LEU A N 1
ATOM 1684 C CA . LEU A 1 214 ? -1.298 12.445 21.660 1.00 79.38 214 LEU A CA 1
ATOM 1685 C C . LEU A 1 214 ? -1.629 13.489 22.735 1.00 79.38 214 LEU A C 1
ATOM 1687 O O . LEU A 1 214 ? -1.095 13.429 23.842 1.00 79.38 214 LEU A O 1
ATOM 1691 N N . GLU A 1 215 ? -2.511 14.435 22.421 1.00 85.81 215 GLU A N 1
ATOM 1692 C CA . GLU A 1 215 ? -2.906 15.470 23.374 1.00 85.81 215 GLU A CA 1
ATOM 1693 C C . GLU A 1 215 ? -3.878 14.927 24.439 1.00 85.81 215 GLU A C 1
ATOM 1695 O O . GLU A 1 215 ? -4.703 14.049 24.174 1.00 85.81 215 GLU A O 1
ATOM 1700 N N . ASP A 1 216 ? -3.835 15.490 25.654 1.00 85.38 216 ASP A N 1
ATOM 1701 C CA . ASP A 1 216 ? -4.684 15.060 26.782 1.00 85.38 216 ASP A CA 1
ATOM 1702 C C . ASP A 1 216 ? -6.187 15.090 26.448 1.00 85.38 216 ASP A C 1
ATOM 1704 O O . ASP A 1 216 ? -6.967 14.266 26.934 1.00 85.38 216 ASP A O 1
ATOM 1708 N N . HIS A 1 217 ? -6.610 16.043 25.613 1.00 87.56 217 HIS A N 1
ATOM 1709 C CA . HIS A 1 217 ? -8.009 16.193 25.226 1.00 87.56 217 HIS A CA 1
ATOM 1710 C C . HIS A 1 217 ? -8.484 15.067 24.289 1.00 87.56 217 HIS A C 1
ATOM 1712 O O . HIS A 1 217 ? -9.619 14.605 24.422 1.00 87.56 217 HIS A O 1
ATOM 1718 N N . ASP A 1 218 ? -7.613 14.572 23.405 1.00 89.00 218 ASP A N 1
ATOM 1719 C CA . ASP A 1 218 ? -7.897 13.428 22.533 1.00 89.00 218 ASP A CA 1
ATOM 1720 C C . ASP A 1 218 ? -7.974 12.128 23.338 1.00 89.00 218 ASP A C 1
ATOM 1722 O O . ASP A 1 218 ? -8.864 11.302 23.123 1.00 89.00 218 ASP A O 1
ATOM 1726 N N . MET A 1 219 ? -7.100 11.976 24.338 1.00 85.81 219 MET A N 1
ATOM 1727 C CA . MET A 1 219 ? -7.154 10.855 25.280 1.00 85.81 219 MET A CA 1
ATOM 1728 C C . MET A 1 219 ? -8.474 10.810 26.052 1.00 85.81 219 MET A C 1
ATOM 1730 O O . MET A 1 219 ? -9.045 9.733 26.235 1.00 85.81 219 MET A O 1
ATOM 1734 N N . LEU A 1 220 ? -8.988 11.967 26.482 1.00 88.25 220 LEU A N 1
ATOM 1735 C CA . LEU A 1 220 ? -10.276 12.039 27.168 1.00 88.25 220 LEU A CA 1
ATOM 1736 C C . LEU A 1 220 ? -11.422 11.582 26.252 1.00 88.25 220 LEU A C 1
ATO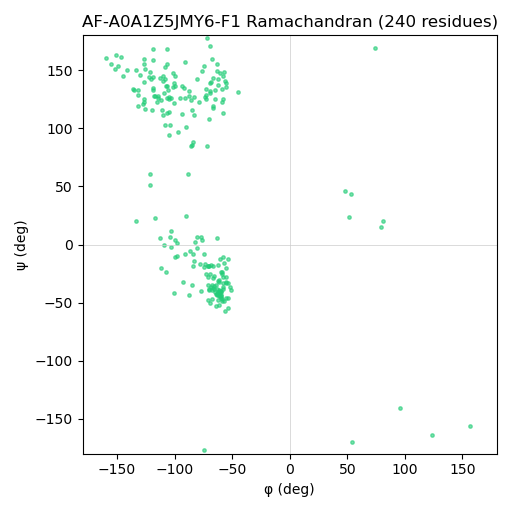M 1738 O O . LEU A 1 220 ? -12.260 10.794 26.680 1.00 88.25 220 LEU A O 1
ATOM 1742 N N . ARG A 1 221 ? -11.429 12.001 24.983 1.00 88.56 221 ARG A N 1
ATOM 1743 C CA . ARG A 1 221 ? -12.439 11.567 24.001 1.00 88.56 221 ARG A CA 1
ATOM 1744 C C . ARG A 1 221 ? -12.365 10.069 23.714 1.00 88.56 221 ARG A C 1
ATOM 1746 O O . ARG A 1 221 ? -13.389 9.395 23.685 1.00 88.56 221 ARG A O 1
ATOM 1753 N N . LEU A 1 222 ? -11.161 9.517 23.562 1.00 89.31 222 LEU A N 1
ATOM 1754 C CA . LEU A 1 222 ? -10.975 8.068 23.424 1.00 89.31 222 LEU A CA 1
ATOM 1755 C C . LEU A 1 222 ? -11.470 7.303 24.658 1.00 89.31 222 LEU A C 1
ATOM 1757 O O . LEU A 1 222 ? -11.949 6.174 24.520 1.00 89.31 222 LEU A O 1
ATOM 1761 N N . SER A 1 223 ? -11.396 7.914 25.846 1.00 89.44 223 SER A N 1
ATOM 1762 C CA . SER A 1 223 ? -11.824 7.286 27.097 1.00 89.44 223 SER A CA 1
ATOM 1763 C C . SER A 1 223 ? -13.323 6.935 27.108 1.00 89.44 223 SER A C 1
ATOM 1765 O O . SER A 1 223 ? -13.708 5.883 27.625 1.00 89.44 223 SER A O 1
ATOM 1767 N N . ASP A 1 224 ? -14.152 7.729 26.420 1.00 91.06 224 ASP A N 1
ATOM 1768 C CA . ASP A 1 224 ? -15.592 7.477 26.257 1.00 91.06 224 ASP A CA 1
ATOM 1769 C C . ASP A 1 224 ? -15.876 6.234 25.384 1.00 91.06 224 ASP A C 1
ATOM 1771 O O . ASP A 1 224 ? -16.953 5.632 25.442 1.00 91.06 224 ASP A O 1
ATOM 1775 N N . HIS A 1 225 ? -14.880 5.790 24.612 1.00 93.00 225 HIS A N 1
ATOM 1776 C CA . HIS A 1 225 ? -14.979 4.694 23.650 1.00 93.00 225 HIS A CA 1
ATOM 1777 C C . HIS A 1 225 ? -14.164 3.449 24.020 1.00 93.00 225 HIS A C 1
ATOM 1779 O O . HIS A 1 225 ? -14.149 2.500 23.238 1.00 93.00 225 HIS A O 1
ATOM 1785 N N . LEU A 1 226 ? -13.535 3.383 25.203 1.00 92.44 226 LEU A N 1
ATOM 1786 C CA . LEU A 1 226 ? -12.637 2.272 25.585 1.00 92.44 226 LEU A CA 1
ATOM 1787 C C . LEU A 1 226 ? -13.263 0.883 25.445 1.00 92.44 226 LEU A C 1
ATOM 1789 O O . LEU A 1 226 ? -12.574 -0.069 25.100 1.00 92.44 226 LEU A O 1
ATOM 1793 N N . HIS A 1 227 ? -14.572 0.769 25.668 1.00 93.94 227 HIS A N 1
ATOM 1794 C CA . HIS A 1 227 ? -15.308 -0.489 25.539 1.00 93.94 227 HIS A CA 1
ATOM 1795 C C . HIS A 1 227 ? -15.299 -1.078 24.114 1.00 93.94 227 HIS A C 1
ATOM 1797 O O . HIS A 1 227 ? -15.604 -2.258 23.947 1.00 93.94 227 HIS A O 1
ATOM 1803 N N . LEU A 1 228 ? -14.972 -0.279 23.091 1.00 95.31 228 LEU A N 1
ATOM 1804 C CA . LEU A 1 228 ? -14.841 -0.736 21.708 1.00 95.31 228 LEU A CA 1
ATOM 1805 C C . LEU A 1 228 ? -13.461 -1.336 21.418 1.00 95.31 228 LEU A C 1
ATOM 1807 O O . LEU A 1 228 ? -13.329 -2.063 20.434 1.00 95.31 228 LEU A O 1
ATOM 1811 N N . PHE A 1 229 ? -12.445 -1.067 22.235 1.00 96.25 229 PHE A N 1
ATOM 1812 C CA . PHE A 1 229 ? -11.066 -1.461 21.954 1.00 96.25 229 PHE A CA 1
ATOM 1813 C C . PHE A 1 229 ? -10.657 -2.719 22.725 1.00 96.25 229 PHE A C 1
ATOM 1815 O O . PHE A 1 229 ? -10.964 -2.882 23.903 1.00 96.25 229 PHE A O 1
ATOM 1822 N N . GLU A 1 230 ? -9.926 -3.606 22.053 1.00 95.75 230 GLU A N 1
ATOM 1823 C CA . GLU A 1 230 ? -9.254 -4.758 22.664 1.00 95.75 230 GLU A CA 1
ATOM 1824 C C . GLU A 1 230 ? -7.971 -4.319 23.382 1.00 95.75 230 GLU A C 1
ATOM 1826 O O . GLU A 1 230 ? -7.681 -4.780 24.486 1.00 95.75 230 GLU A O 1
ATOM 1831 N N . SER A 1 231 ? -7.220 -3.396 22.774 1.00 94.44 231 SER A N 1
ATOM 1832 C CA . SER A 1 231 ? -6.092 -2.704 23.399 1.00 94.44 231 SER A CA 1
ATOM 1833 C C . SER A 1 231 ? -5.900 -1.314 22.797 1.00 94.44 231 SER A C 1
ATOM 1835 O O . SER A 1 231 ? -6.208 -1.081 21.625 1.00 94.44 231 SER A O 1
ATOM 1837 N N . ILE A 1 232 ? -5.377 -0.394 23.606 1.00 92.31 232 ILE A N 1
ATOM 1838 C CA . ILE A 1 232 ? -4.888 0.903 23.145 1.00 92.31 232 ILE A CA 1
ATOM 1839 C C . ILE A 1 232 ? -3.466 1.053 23.658 1.00 92.31 232 ILE A C 1
ATOM 1841 O O . ILE A 1 232 ? -3.240 1.002 24.866 1.00 92.31 232 ILE A O 1
ATOM 1845 N N . ASP A 1 233 ? -2.537 1.254 22.735 1.00 90.81 233 ASP A N 1
ATOM 1846 C CA . ASP A 1 233 ? -1.127 1.434 23.038 1.00 90.81 233 ASP A CA 1
ATOM 1847 C C . ASP A 1 233 ? -0.680 2.812 22.555 1.00 90.81 233 ASP A C 1
ATOM 1849 O O . ASP A 1 233 ? -0.991 3.236 21.443 1.00 90.81 233 ASP A O 1
ATOM 1853 N N . VAL A 1 234 ? 0.062 3.526 23.393 1.00 84.31 234 VAL A N 1
ATOM 1854 C CA . VAL A 1 234 ? 0.693 4.794 23.025 1.00 84.31 234 VAL A CA 1
ATOM 1855 C C . VAL A 1 234 ? 2.185 4.517 22.917 1.00 84.31 234 VAL A C 1
ATOM 1857 O O . VAL A 1 234 ? 2.867 4.324 23.923 1.00 84.31 234 VAL A O 1
ATOM 1860 N N . THR A 1 235 ? 2.675 4.403 21.687 1.00 72.62 235 THR A N 1
ATOM 1861 C CA . THR A 1 235 ? 4.035 3.941 21.388 1.00 72.62 235 THR A CA 1
ATOM 1862 C C . THR A 1 235 ? 4.915 5.090 20.917 1.00 72.62 235 THR A C 1
ATOM 1864 O O . THR A 1 235 ? 4.516 5.872 20.050 1.00 72.62 235 THR A O 1
ATOM 1867 N N . ASP A 1 236 ? 6.147 5.155 21.425 1.00 63.81 236 ASP A N 1
ATOM 1868 C CA . ASP A 1 236 ? 7.199 5.937 20.776 1.00 63.81 236 ASP A CA 1
ATOM 1869 C C . ASP A 1 236 ? 7.524 5.280 19.428 1.00 63.81 236 ASP A C 1
ATOM 1871 O O . ASP A 1 236 ? 7.926 4.119 19.370 1.00 63.81 236 ASP A O 1
ATOM 1875 N N . ALA A 1 237 ? 7.334 6.021 18.334 1.00 53.16 237 ALA A N 1
ATOM 1876 C CA . ALA A 1 237 ? 7.277 5.523 16.953 1.00 53.16 237 ALA A CA 1
ATOM 1877 C C . ALA A 1 237 ? 8.566 4.854 16.410 1.00 53.16 237 ALA A C 1
ATOM 1879 O O . ALA A 1 237 ? 8.640 4.533 15.224 1.00 53.16 237 ALA A O 1
ATOM 1880 N N . SER A 1 238 ? 9.595 4.656 17.236 1.00 52.00 238 SER A N 1
AT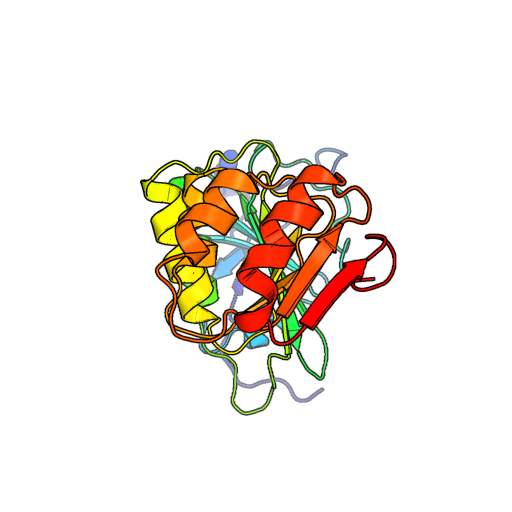OM 1881 C CA . SER A 1 238 ? 10.940 4.254 16.816 1.00 52.00 238 SER A CA 1
ATOM 1882 C C . SER A 1 238 ? 11.269 2.762 16.966 1.00 52.00 238 SER A C 1
ATOM 1884 O O . SER A 1 238 ? 12.295 2.344 16.432 1.00 52.00 238 SER A O 1
ATOM 1886 N N . SER A 1 239 ? 10.452 1.943 17.643 1.00 48.72 239 SER A N 1
ATOM 1887 C CA . SER A 1 239 ? 10.874 0.586 18.048 1.00 48.72 239 SER A CA 1
ATOM 1888 C C . SER A 1 239 ? 10.176 -0.601 17.365 1.00 48.72 239 SER A C 1
ATOM 1890 O O . SER A 1 239 ? 10.748 -1.688 17.373 1.00 48.72 239 SER A O 1
ATOM 1892 N N . GLU A 1 240 ? 8.990 -0.447 16.764 1.00 50.97 240 GLU A N 1
ATOM 1893 C CA . GLU A 1 240 ? 8.167 -1.619 16.387 1.00 50.97 240 GLU A CA 1
ATOM 1894 C C . GLU A 1 240 ? 8.268 -2.090 14.926 1.00 50.97 240 GLU A C 1
ATOM 1896 O O . GLU A 1 240 ? 7.791 -3.180 14.609 1.00 50.97 240 GLU A O 1
ATOM 1901 N N . PHE A 1 241 ? 8.906 -1.329 14.029 1.00 51.16 241 PHE A N 1
ATOM 1902 C CA . PHE A 1 241 ? 8.912 -1.659 12.592 1.00 51.16 241 PHE A CA 1
ATOM 1903 C C . PHE A 1 241 ? 10.285 -1.573 11.900 1.00 51.16 241 PHE A C 1
ATOM 1905 O O . PHE A 1 241 ? 10.341 -1.467 10.672 1.00 51.16 241 PHE A O 1
ATOM 1912 N N . MET A 1 242 ? 11.379 -1.622 12.670 1.00 44.91 242 MET A N 1
ATOM 1913 C CA . MET A 1 242 ? 12.747 -1.776 12.145 1.00 44.91 242 MET A CA 1
ATOM 1914 C C . MET A 1 242 ? 13.193 -3.237 12.090 1.00 44.91 242 MET A C 1
ATOM 1916 O O . MET A 1 242 ? 12.927 -3.976 13.062 1.00 44.91 242 MET A O 1
#

Secondary structure (DSSP, 8-state):
-----SPPSEEEPPGGG--TTT--B-TT-PBPPEEEESS--S-GGGGGG-TT-EEEEEGGGTEEEEEESSTTTT-S-B-S-S-EEEEEEEETTEEEEEEEES-HHHHHHHHHHHHTSPPPTT--EEEEEEEE-TT----HHHHHHHHHHHHHTTTSEEEEES-EE-HHHHHHHHT-SS-EEEE-TT-EE-HHHHHHHHTT--S--EEEEEETT--HHHHHHHHTTGGGEEEEEEE-TTSS--

pLDDT: mean 87.18, std 11.63, range [43.34, 97.94]

Solvent-accessible surface area (backbone atoms only — not comparable to full-atom values): 13472 Å² total; per-residue (Å²): 132,83,80,72,88,65,78,71,54,66,42,79,54,59,78,91,77,56,54,83,89,66,58,46,23,38,76,88,65,50,76,51,79,35,21,32,70,73,52,84,78,76,27,56,64,71,58,51,78,35,53,80,35,47,38,32,47,40,76,95,41,60,22,45,33,40,38,27,39,53,94,69,68,74,58,76,63,48,51,95,56,87,43,40,40,31,44,33,42,33,39,81,89,50,36,41,35,40,36,31,27,49,52,73,66,22,32,51,54,48,50,47,54,60,54,68,39,44,70,46,94,90,57,51,80,61,37,36,38,41,36,47,33,88,80,67,76,65,47,75,69,50,25,53,53,52,40,52,49,48,60,63,42,50,90,37,36,40,31,40,35,46,33,80,33,43,52,52,42,20,34,44,65,42,60,49,98,56,48,35,41,39,32,35,36,76,39,51,68,36,55,66,42,24,52,62,39,37,72,80,55,87,63,52,50,25,32,42,35,38,39,63,84,67,53,73,69,56,54,55,59,50,58,82,48,49,91,34,43,78,43,80,44,73,37,68,72,80,72,88,86,123

Mean predicted aligned error: 5.97 Å

Nearest PDB structures (foldseek):
  5sxh-assembly2_B  TM=3.962E-01  e=4.655E-02  Homo sapiens
  5sxg-assembly2_B  TM=4.397E-01  e=2.538E-01  Homo sapiens
  2p1n-assembly3_B  TM=4.830E-01  e=1.990E+00  Arabidopsis thaliana
  3ez4-assembly1_B  TM=4.390E-01  e=4.116E+00  Burkholderia pseudomallei

Foldseek 3Di:
DPPPPDDDQKDWDPPVRDDPLLWWAAPVRHTDTEIETPDAFQALCVLVVQALWHWYQDPVLRKIKIKHFDPQSRPDIPRVALWKKWKWWDKPPTIIIIIIGDDLRSRLVVLLSSLQGHHDPVIDGAAMEIETRPPDDDDLVNLVSVLSSCVSVQPYAYEYELEEADLSNLLSLLQNLGAYNYEYANYHHPLVSNLVSVVPDPAANEEYEAELPDDPVSVVSVVVVCVNYPYYHHDHRPPDPD